Protein AF-0000000067867393 (afdb_homodimer)

Sequence (212 aa):
MQMRIKNKKTYYLKKKIVIKDNEGGKYPGYSEPIEIQANIYPASGKLQAEIYGERLNYILNMLYDESKNLNEGDGICVYVSKESEPDYKVISIKRYSHLFIELEKIMQMRIKNKKTYYLKKKIVIKDNEGGKYPGYSEPIEIQANIYPASGKLQAEIYGERLNYILNMLYDESKNLNEGDGICVYVSKESEPDYKVISIKRYSHLFIELEKI

Structure (mmCIF, N/CA/C/O backbone):
data_AF-0000000067867393-model_v1
#
loop_
_entity.id
_entity.type
_entity.pdbx_description
1 polymer 'Phage protein'
#
loop_
_atom_site.group_PDB
_atom_site.id
_atom_site.type_symbol
_atom_site.label_atom_id
_atom_site.label_alt_id
_atom_site.label_comp_id
_atom_site.label_asym_id
_atom_site.label_entity_id
_atom_site.label_seq_id
_atom_site.pdbx_PDB_ins_code
_atom_site.Cartn_x
_atom_site.Cartn_y
_atom_site.Cartn_z
_atom_site.occupancy
_atom_site.B_iso_or_equiv
_atom_site.auth_seq_id
_atom_site.auth_comp_id
_atom_site.auth_asym_id
_atom_site.auth_atom_id
_atom_site.pdbx_PDB_model_num
ATOM 1 N N . MET A 1 1 ? 11.336 -4.258 -6.137 1 35.5 1 MET A N 1
ATOM 2 C CA . MET A 1 1 ? 11.039 -2.854 -6.418 1 35.5 1 MET A CA 1
ATOM 3 C C . MET A 1 1 ? 10.141 -2.264 -5.34 1 35.5 1 MET A C 1
ATOM 5 O O . MET A 1 1 ? 9.062 -2.801 -5.059 1 35.5 1 MET A O 1
ATOM 9 N N . GLN A 1 2 ? 10.656 -2.08 -4.125 1 46.97 2 GLN A N 1
ATOM 10 C CA . GLN A 1 2 ? 9.914 -1.5 -3.018 1 46.97 2 GLN A CA 1
ATOM 11 C C . GLN A 1 2 ? 9.18 -0.233 -3.449 1 46.97 2 GLN A C 1
ATOM 13 O O . GLN A 1 2 ? 9.781 0.67 -4.035 1 46.97 2 GLN A O 1
ATOM 18 N N . MET A 1 3 ? 7.945 -0.429 -3.799 1 54.91 3 MET A N 1
ATOM 19 C CA . MET A 1 3 ? 7.285 0.839 -4.098 1 54.91 3 MET A CA 1
ATOM 20 C C . MET A 1 3 ? 7.59 1.878 -3.023 1 54.91 3 MET A C 1
ATOM 22 O O . MET A 1 3 ? 7.273 1.677 -1.851 1 54.91 3 MET A O 1
ATOM 26 N N . ARG A 1 4 ? 8.828 2.236 -3.115 1 68.62 4 ARG A N 1
ATOM 27 C CA . ARG A 1 4 ? 9.227 3.293 -2.191 1 68.62 4 ARG A CA 1
ATOM 28 C C . ARG A 1 4 ? 8.68 4.645 -2.631 1 68.62 4 ARG A C 1
ATOM 30 O O . ARG A 1 4 ? 8.594 4.926 -3.828 1 68.62 4 ARG A O 1
ATOM 37 N N . ILE A 1 5 ? 8.117 5.359 -1.612 1 78.44 5 ILE A N 1
ATOM 38 C CA . ILE A 1 5 ? 7.695 6.727 -1.908 1 78.44 5 ILE A CA 1
ATOM 39 C C . ILE A 1 5 ? 8.906 7.562 -2.311 1 78.44 5 ILE A C 1
ATOM 41 O O . ILE A 1 5 ? 9.922 7.574 -1.608 1 78.44 5 ILE A O 1
ATOM 45 N N . LYS A 1 6 ? 8.789 8.039 -3.48 1 81.62 6 LYS A N 1
ATOM 46 C CA . LYS A 1 6 ? 9.875 8.875 -3.98 1 81.62 6 LYS A CA 1
ATOM 47 C C . LYS A 1 6 ? 9.727 10.312 -3.502 1 81.62 6 LYS A C 1
ATOM 49 O O . LYS A 1 6 ? 8.633 10.742 -3.135 1 81.62 6 LYS A O 1
ATOM 54 N N . ASN A 1 7 ? 10.812 11.156 -3.408 1 90.38 7 ASN A N 1
ATOM 55 C CA . ASN A 1 7 ? 10.867 12.594 -3.154 1 90.38 7 ASN A CA 1
ATOM 56 C C . ASN A 1 7 ? 10.297 12.945 -1.786 1 90.38 7 ASN A C 1
ATOM 58 O O . ASN A 1 7 ? 9.516 13.891 -1.662 1 90.38 7 ASN A O 1
ATOM 62 N N . LYS A 1 8 ? 10.625 12.117 -0.887 1 93.88 8 LYS A N 1
ATOM 63 C CA . LYS A 1 8 ? 10.219 12.453 0.476 1 93.88 8 LYS A CA 1
ATOM 64 C C . LYS A 1 8 ? 11 13.648 1.005 1 93.88 8 LYS A C 1
ATOM 66 O O . LYS A 1 8 ? 12.18 13.812 0.691 1 93.88 8 LYS A O 1
ATOM 71 N N . LYS A 1 9 ? 10.367 14.43 1.754 1 97.31 9 LYS A N 1
ATOM 72 C CA . LYS A 1 9 ? 10.984 15.531 2.49 1 97.31 9 LYS A CA 1
ATOM 73 C C . LYS A 1 9 ? 10.594 15.492 3.967 1 97.31 9 LYS A C 1
ATOM 75 O O . LYS A 1 9 ? 9.695 14.742 4.359 1 97.31 9 LYS A O 1
ATOM 80 N N . THR A 1 10 ? 11.383 16.25 4.727 1 98.06 10 THR A N 1
ATOM 81 C CA . THR A 1 10 ? 11.109 16.328 6.16 1 98.06 10 THR A CA 1
ATOM 82 C C . THR A 1 10 ? 9.984 17.312 6.449 1 98.06 10 THR A C 1
ATOM 84 O O . THR A 1 10 ? 10 18.438 5.945 1 98.06 10 THR A O 1
ATOM 87 N N . TYR A 1 11 ? 9.031 16.828 7.191 1 98.62 11 TYR A N 1
ATOM 88 C CA . TYR A 1 11 ? 7.953 17.656 7.711 1 98.62 11 TYR A CA 1
ATOM 89 C C . TYR A 1 11 ? 7.73 17.391 9.195 1 98.62 11 TYR A C 1
ATOM 91 O O . TYR A 1 11 ? 8.43 16.578 9.805 1 98.62 11 TYR A O 1
ATOM 99 N N . TYR A 1 12 ? 6.75 18.125 9.758 1 98.69 12 TYR A N 1
ATOM 100 C CA . TYR A 1 12 ? 6.496 17.953 11.188 1 98.69 12 TYR A CA 1
ATOM 101 C C . TYR A 1 12 ? 5.012 17.75 11.461 1 98.69 12 TYR A C 1
ATOM 103 O O . TYR A 1 12 ? 4.188 18.594 11.086 1 98.69 12 TYR A O 1
ATOM 111 N N . LEU A 1 13 ? 4.742 16.688 12.047 1 98.75 13 LEU A N 1
ATOM 112 C CA . LEU A 1 13 ? 3.41 16.312 12.492 1 98.75 13 LEU A CA 1
ATOM 113 C C . LEU A 1 13 ? 3.123 16.859 13.891 1 98.75 13 LEU A C 1
ATOM 115 O O . LEU A 1 13 ? 3.969 16.781 14.781 1 98.75 13 LEU A O 1
ATOM 119 N N . LYS A 1 14 ? 2.004 17.438 14.078 1 98.38 14 LYS A N 1
ATOM 120 C CA . LYS A 1 14 ? 1.494 17.828 15.391 1 98.38 14 LYS A CA 1
ATOM 121 C C . LYS A 1 14 ? 0.131 17.188 15.656 1 98.38 14 LYS A C 1
ATOM 123 O O . LYS A 1 14 ? -0.83 17.438 14.93 1 98.38 14 LYS A O 1
ATOM 128 N N . LYS A 1 15 ? 0.056 16.453 16.656 1 98.31 15 LYS A N 1
ATOM 129 C CA . LYS A 1 15 ? -1.18 15.75 17 1 98.31 15 LYS A CA 1
ATOM 130 C C . LYS A 1 15 ? -2.221 16.703 17.562 1 98.31 15 LYS A C 1
ATOM 132 O O . LYS A 1 15 ? -1.892 17.594 18.344 1 98.31 15 LYS A O 1
ATOM 137 N N . LYS A 1 16 ? -3.371 16.5 17.109 1 97.56 16 LYS A N 1
ATOM 138 C CA . LYS A 1 16 ? -4.473 17.219 17.75 1 97.56 16 LYS A CA 1
ATOM 139 C C . LYS A 1 16 ? -4.656 16.766 19.188 1 97.56 16 LYS A C 1
ATOM 141 O O . LYS A 1 16 ? -4.77 15.57 19.469 1 97.56 16 LYS A O 1
ATOM 146 N N . ILE A 1 17 ? -4.699 17.781 20.062 1 95.88 17 ILE A N 1
ATOM 147 C CA . ILE A 1 17 ? -4.855 17.453 21.484 1 95.88 17 ILE A CA 1
ATOM 148 C C . ILE A 1 17 ? -5.84 18.422 22.125 1 95.88 17 ILE A C 1
ATOM 150 O O . ILE A 1 17 ? -6.234 19.422 21.516 1 95.88 17 ILE A O 1
ATOM 154 N N . VAL A 1 18 ? -6.336 18.078 23.297 1 93.44 18 VAL A N 1
ATOM 155 C CA . VAL A 1 18 ? -7.145 18.969 24.125 1 93.44 18 VAL A CA 1
ATOM 156 C C . VAL A 1 18 ? -6.305 19.5 25.281 1 93.44 18 VAL A C 1
ATOM 158 O O . VAL A 1 18 ? -5.754 18.719 26.062 1 93.44 18 VAL A O 1
ATOM 161 N N . ILE A 1 19 ? -6.141 20.781 25.328 1 89.12 19 ILE A N 1
ATOM 162 C CA . ILE A 1 19 ? -5.352 21.438 26.375 1 89.12 19 ILE A CA 1
ATOM 163 C C . ILE A 1 19 ? -6.27 21.891 27.5 1 89.12 19 ILE A C 1
ATOM 165 O O . ILE A 1 19 ? -7.289 22.531 27.266 1 89.12 19 ILE A O 1
ATOM 169 N N . LYS A 1 20 ? -6.027 21.328 28.719 1 88.81 20 LYS A N 1
ATOM 170 C CA . LYS A 1 20 ? -6.773 21.734 29.906 1 88.81 20 LYS A CA 1
ATOM 171 C C . LYS A 1 20 ? -6.078 22.891 30.625 1 88.81 20 LYS A C 1
ATOM 173 O O . LYS A 1 20 ? -4.871 22.828 30.875 1 88.81 20 LYS A O 1
ATOM 178 N N . ASP A 1 21 ? -6.852 23.953 30.812 1 86.62 21 ASP A N 1
ATOM 179 C CA . ASP A 1 21 ? -6.262 25.078 31.531 1 86.62 21 ASP A CA 1
ATOM 180 C C . ASP A 1 21 ? -6.445 24.938 33.031 1 86.62 21 ASP A C 1
ATOM 182 O O . ASP A 1 21 ? -7.039 23.953 33.5 1 86.62 21 ASP A O 1
ATOM 186 N N . ASN A 1 22 ? -5.82 25.828 33.812 1 87.38 22 ASN A N 1
ATOM 187 C CA . ASN A 1 22 ? -5.816 25.781 35.25 1 87.38 22 ASN A CA 1
ATOM 188 C C . ASN A 1 22 ? -7.219 25.969 35.844 1 87.38 22 ASN A C 1
ATOM 190 O O . ASN A 1 22 ? -7.484 25.578 36.969 1 87.38 22 ASN A O 1
ATOM 194 N N . GLU A 1 23 ? -8.141 26.516 35.125 1 91.19 23 GLU A N 1
ATOM 195 C CA . GLU A 1 23 ? -9.492 26.766 35.594 1 91.19 23 GLU A CA 1
ATOM 196 C C . GLU A 1 23 ? -10.445 25.656 35.188 1 91.19 23 GLU A C 1
ATOM 198 O O . GLU A 1 23 ? -11.648 25.719 35.438 1 91.19 23 GLU A O 1
ATOM 203 N N . GLY A 1 24 ? -9.883 24.719 34.406 1 87.12 24 GLY A N 1
ATOM 204 C CA . GLY A 1 24 ? -10.688 23.578 34.031 1 87.12 24 GLY A CA 1
ATOM 205 C C . GLY A 1 24 ? -11.227 23.688 32.625 1 87.12 24 GLY A C 1
ATOM 206 O O . GLY A 1 24 ? -11.977 22.828 32.156 1 87.12 24 GLY A O 1
ATOM 207 N N . GLY A 1 25 ? -10.969 24.906 31.984 1 88.75 25 GLY A N 1
ATOM 208 C CA . GLY A 1 25 ? -11.391 25.047 30.594 1 88.75 25 GLY A CA 1
ATOM 209 C C . GLY A 1 25 ? -10.625 24.156 29.641 1 88.75 25 GLY A C 1
ATOM 210 O O . GLY A 1 25 ? -9.469 23.812 29.906 1 88.75 25 GLY A O 1
ATOM 211 N N . LYS A 1 26 ? -11.43 23.578 28.656 1 89.19 26 LYS A N 1
ATOM 212 C CA . LYS A 1 26 ? -10.836 22.719 27.641 1 89.19 26 LYS A CA 1
ATOM 213 C C . LYS A 1 26 ? -10.859 23.406 26.281 1 89.19 26 LYS A C 1
ATOM 215 O O . LYS A 1 26 ? -11.891 23.922 25.859 1 89.19 26 LYS A O 1
ATOM 220 N N . TYR A 1 27 ? -9.586 23.469 25.672 1 91.75 27 TYR A N 1
ATOM 221 C CA . TYR A 1 27 ? -9.516 24.047 24.344 1 91.75 27 TYR A CA 1
ATOM 222 C C . TYR A 1 27 ? -8.75 23.141 23.391 1 91.75 27 TYR A C 1
ATOM 224 O O . TYR A 1 27 ? -7.82 22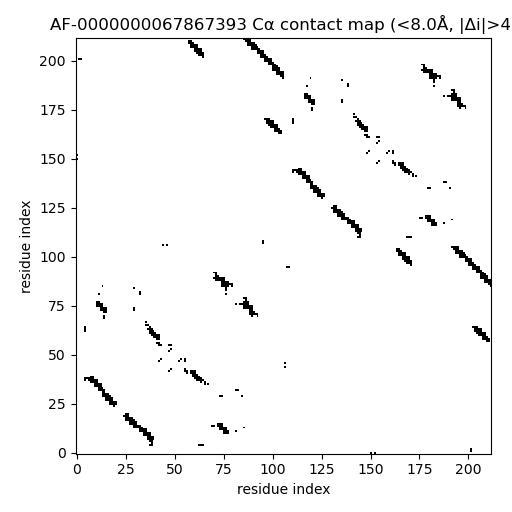.453 23.797 1 91.75 27 TYR A O 1
ATOM 232 N N . PRO A 1 28 ? -9.148 23.219 22.125 1 92.69 28 PRO A N 1
ATOM 233 C CA . PRO A 1 28 ? -8.391 22.438 21.141 1 92.69 28 PRO A CA 1
ATOM 234 C C . PRO A 1 28 ? -7.004 23.016 20.875 1 92.69 28 PRO A C 1
ATOM 236 O O . PRO A 1 28 ? -6.824 24.234 20.875 1 92.69 28 PRO A O 1
ATOM 239 N N . GLY A 1 29 ? -5.953 22.109 20.797 1 94.81 29 GLY A N 1
ATOM 240 C CA . GLY A 1 29 ? -4.594 22.5 20.453 1 94.81 29 GLY A CA 1
ATOM 241 C C . GLY A 1 29 ? -3.818 21.391 19.75 1 94.81 29 GLY A C 1
ATOM 242 O O . GLY A 1 29 ? -4.41 20.469 19.188 1 94.81 29 GLY A O 1
ATOM 243 N N . TYR A 1 30 ? -2.488 21.641 19.594 1 97.19 30 TYR A N 1
ATOM 244 C CA . TYR A 1 30 ? -1.619 20.688 18.922 1 97.19 30 TYR A CA 1
ATOM 245 C C . TYR A 1 30 ? -0.437 20.297 19.797 1 97.19 30 TYR A C 1
ATOM 247 O O . TYR A 1 30 ? 0.036 21.125 20.594 1 97.19 30 TYR A O 1
ATOM 255 N N . SER A 1 31 ? 0.012 19.094 19.703 1 97.06 31 SER A N 1
ATOM 256 C CA . SER A 1 31 ? 1.161 18.578 20.438 1 97.06 31 SER A CA 1
ATOM 257 C C . SER A 1 31 ? 2.459 19.234 19.969 1 97.06 31 SER A C 1
ATOM 259 O O . SER A 1 31 ? 2.449 20.047 19.047 1 97.06 31 SER A O 1
ATOM 261 N N . GLU A 1 32 ? 3.564 18.844 20.672 1 97.5 32 GLU A N 1
ATOM 262 C CA . GLU A 1 32 ? 4.898 19.125 20.156 1 97.5 32 GLU A CA 1
ATOM 263 C C . GLU A 1 32 ? 5.121 18.469 18.797 1 97.5 32 GLU A C 1
ATOM 265 O O . GLU A 1 32 ? 4.512 17.438 18.5 1 97.5 32 GLU A O 1
ATOM 270 N N . PRO A 1 33 ? 5.977 19.062 18.016 1 98.38 33 PRO A N 1
ATOM 271 C CA . PRO A 1 33 ? 6.203 18.531 16.672 1 98.38 33 PRO A CA 1
ATOM 272 C C . PRO A 1 33 ? 6.859 17.156 16.672 1 98.38 33 PRO A C 1
ATOM 274 O O . PRO A 1 33 ? 7.723 16.875 17.516 1 98.38 33 PRO A O 1
ATOM 277 N N . ILE A 1 34 ? 6.465 16.328 15.789 1 98.31 34 ILE A N 1
ATOM 278 C CA . ILE A 1 34 ? 7.062 15.039 15.492 1 98.31 34 ILE A CA 1
ATOM 279 C C . ILE A 1 34 ? 7.633 15.047 14.078 1 98.31 34 ILE A C 1
ATOM 281 O O . ILE A 1 34 ? 6.91 15.305 13.109 1 98.31 34 ILE A O 1
ATOM 285 N N . GLU A 1 35 ? 8.867 14.75 13.969 1 98.19 35 GLU A N 1
ATOM 286 C CA . GLU A 1 35 ? 9.492 14.727 12.648 1 98.19 35 GLU A CA 1
ATOM 287 C C . GLU A 1 35 ? 9.031 13.516 11.836 1 98.19 35 GLU A C 1
ATOM 289 O O . GLU A 1 35 ? 9.016 12.391 12.344 1 98.19 35 GLU A O 1
ATOM 294 N N . ILE A 1 36 ? 8.641 13.805 10.531 1 97.5 36 ILE A N 1
ATOM 295 C CA . ILE A 1 36 ? 8.227 12.727 9.641 1 97.5 36 ILE A CA 1
ATOM 296 C C . ILE A 1 36 ? 8.82 12.961 8.25 1 97.5 36 ILE A C 1
ATOM 298 O O . ILE A 1 36 ? 9.234 14.07 7.922 1 97.5 36 ILE A O 1
ATOM 302 N N . GLN A 1 37 ? 8.867 11.852 7.512 1 96.75 37 GLN A N 1
ATOM 303 C CA . GLN A 1 37 ? 9.227 11.914 6.098 1 96.75 37 GLN A CA 1
ATOM 304 C C . GLN A 1 37 ? 8.016 11.602 5.215 1 96.75 37 GLN A C 1
ATOM 306 O O . GLN A 1 37 ? 7.336 10.594 5.418 1 96.75 37 GLN A O 1
ATOM 311 N N . ALA A 1 38 ? 7.777 12.516 4.273 1 96.12 38 ALA A N 1
ATOM 312 C CA . ALA A 1 38 ? 6.629 12.328 3.393 1 96.12 38 ALA A CA 1
ATOM 313 C C . ALA A 1 38 ? 6.844 13.039 2.059 1 96.12 38 ALA A C 1
ATOM 315 O O . ALA A 1 38 ? 7.781 13.828 1.91 1 96.12 38 ALA A O 1
ATOM 316 N N . ASN A 1 39 ? 6.105 12.617 1.049 1 95.94 39 ASN A N 1
ATOM 317 C CA . ASN A 1 39 ? 5.977 13.336 -0.213 1 95.94 39 ASN A CA 1
ATOM 318 C C . ASN A 1 39 ? 4.672 14.125 -0.275 1 95.94 39 ASN A C 1
ATOM 320 O O . ASN A 1 39 ? 3.586 13.539 -0.2 1 95.94 39 ASN A O 1
ATOM 324 N N . ILE A 1 40 ? 4.824 15.461 -0.321 1 96.81 40 ILE A N 1
ATOM 325 C CA . ILE A 1 40 ? 3.645 16.312 -0.325 1 96.81 40 ILE A CA 1
ATOM 326 C C . ILE A 1 40 ? 3.621 17.156 -1.6 1 96.81 40 ILE A C 1
ATOM 328 O O . ILE A 1 40 ? 4.637 17.734 -1.987 1 96.81 40 ILE A O 1
ATOM 332 N N . TYR A 1 41 ? 2.457 17.188 -2.201 1 96.06 41 TYR A N 1
ATOM 333 C CA . TYR A 1 41 ? 2.301 17.922 -3.453 1 96.06 41 TYR A CA 1
ATOM 334 C C . TYR A 1 41 ? 0.861 18.391 -3.637 1 96.06 41 TYR A C 1
ATOM 336 O O . TYR A 1 41 ? -0.048 17.891 -2.969 1 96.06 41 TYR A O 1
ATOM 344 N N . PRO A 1 42 ? 0.643 19.406 -4.477 1 96.31 42 PRO A N 1
ATOM 345 C CA . PRO A 1 42 ? -0.714 19.922 -4.668 1 96.31 42 PRO A CA 1
ATOM 346 C C . PRO A 1 42 ? -1.681 18.859 -5.191 1 96.31 42 PRO A C 1
ATOM 348 O O . PRO A 1 42 ? -1.3 18.016 -6.016 1 96.31 42 PRO A O 1
ATOM 351 N N . ALA A 1 43 ? -2.934 18.984 -4.684 1 92.31 43 ALA A N 1
ATOM 352 C CA . ALA A 1 43 ? -3.998 18.141 -5.227 1 92.31 43 ALA A CA 1
ATOM 353 C C . ALA A 1 43 ? -4.344 18.547 -6.656 1 92.31 43 ALA A C 1
ATOM 355 O O . ALA A 1 43 ? -4.453 19.734 -6.961 1 92.31 43 ALA A O 1
ATOM 356 N N . SER A 1 44 ? -4.453 17.547 -7.559 1 87.38 44 SER A N 1
ATOM 357 C CA . SER A 1 44 ? -4.723 17.859 -8.961 1 87.38 44 SER A CA 1
ATOM 358 C C . SER A 1 44 ? -5.609 16.812 -9.602 1 87.38 44 SER A C 1
ATOM 360 O O . SER A 1 44 ? -5.914 16.891 -10.797 1 87.38 44 SER A O 1
ATOM 362 N N . GLY A 1 45 ? -6.121 15.953 -8.914 1 81.25 45 GLY A N 1
ATOM 363 C CA . GLY A 1 45 ? -6.934 14.898 -9.5 1 81.25 45 GLY A CA 1
ATOM 364 C C . GLY A 1 45 ? -8.344 15.352 -9.836 1 81.25 45 GLY A C 1
ATOM 365 O O . GLY A 1 45 ? -8.922 16.172 -9.133 1 81.25 45 GLY A O 1
ATOM 366 N N . LYS A 1 46 ? -8.852 14.789 -10.938 1 82.88 46 LYS A N 1
ATOM 367 C CA . LYS A 1 46 ? -10.203 15.125 -11.359 1 82.88 46 LYS A CA 1
ATOM 368 C C . LYS A 1 46 ? -11.211 14.859 -10.242 1 82.88 46 LYS A C 1
ATOM 370 O O . LYS A 1 46 ? -12.117 15.656 -10.016 1 82.88 46 LYS A O 1
ATOM 375 N N . LEU A 1 47 ? -11.078 13.758 -9.578 1 79.5 47 LEU A N 1
ATOM 376 C CA . LEU A 1 47 ? -11.977 13.422 -8.477 1 79.5 47 LEU A CA 1
ATOM 377 C C . LEU A 1 47 ? -11.898 14.477 -7.379 1 79.5 47 LEU A C 1
ATOM 379 O O . LEU A 1 47 ? -12.93 14.938 -6.879 1 79.5 47 LEU A O 1
ATOM 383 N N . GLN A 1 48 ? -10.656 14.828 -7.055 1 88.62 48 GLN A N 1
ATOM 384 C CA . GLN A 1 48 ? -10.484 15.852 -6.027 1 88.62 48 GLN A CA 1
ATOM 385 C C . GLN A 1 48 ? -11.094 17.172 -6.461 1 88.62 48 GLN A C 1
ATOM 387 O O . GLN A 1 48 ? -11.664 17.906 -5.637 1 88.62 48 GLN A O 1
ATOM 392 N N . ALA A 1 49 ? -10.945 17.5 -7.719 1 90.25 49 ALA A N 1
ATOM 393 C CA . ALA A 1 49 ? -11.547 18.719 -8.234 1 90.25 49 ALA A CA 1
ATOM 394 C C . ALA A 1 49 ? -13.062 18.703 -8.07 1 90.25 49 ALA A C 1
ATOM 396 O O . ALA A 1 49 ? -13.664 19.734 -7.742 1 90.25 49 ALA A O 1
ATOM 397 N N . GLU A 1 50 ? -13.617 17.625 -8.297 1 90.62 50 GLU A N 1
ATOM 398 C CA . GLU A 1 50 ? -15.062 17.484 -8.133 1 90.62 50 GLU A CA 1
ATOM 399 C C . GLU A 1 50 ? -15.461 17.594 -6.664 1 90.62 50 GLU A C 1
ATOM 401 O O . GLU A 1 50 ? -16.469 18.219 -6.332 1 90.62 50 GLU A O 1
ATOM 406 N N . ILE A 1 51 ? -14.734 17.047 -5.805 1 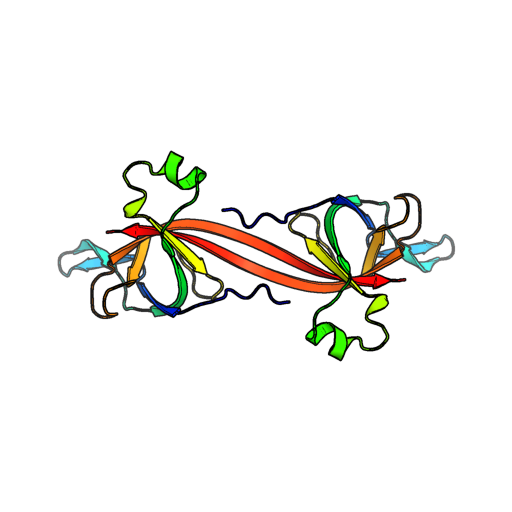91.44 51 ILE A N 1
ATOM 407 C CA . ILE A 1 51 ? -15.047 16.969 -4.383 1 91.44 51 ILE A CA 1
ATOM 408 C C . ILE A 1 51 ? -14.805 18.328 -3.723 1 91.44 51 ILE A C 1
ATOM 410 O O . ILE A 1 51 ? -15.617 18.781 -2.926 1 91.44 51 ILE A O 1
ATOM 414 N N . TYR A 1 52 ? -13.695 18.906 -4.121 1 95.69 52 TYR A N 1
ATOM 415 C CA . TYR A 1 52 ? -13.281 20.094 -3.375 1 95.69 52 TYR A CA 1
ATOM 416 C C . TYR A 1 52 ? -13.578 21.359 -4.152 1 95.69 52 TYR A C 1
ATOM 418 O O . TYR A 1 52 ? -13.641 22.453 -3.576 1 95.69 52 TYR A O 1
ATOM 426 N N . GLY A 1 53 ? -13.75 21.25 -5.508 1 94.75 53 GLY A N 1
ATOM 427 C CA . GLY A 1 53 ? -14.125 22.406 -6.297 1 94.75 53 GLY A CA 1
ATOM 428 C C . GLY A 1 53 ? -13.18 23.578 -6.125 1 94.75 53 GLY A C 1
ATOM 429 O O . GLY A 1 53 ? -11.984 23.469 -6.422 1 94.75 53 GLY A O 1
ATOM 430 N N . GLU A 1 54 ? -13.734 24.656 -5.496 1 95.19 54 GLU A N 1
ATOM 431 C CA . GLU A 1 54 ? -13 25.906 -5.344 1 95.19 54 GLU A CA 1
ATOM 432 C C . GLU A 1 54 ? -11.914 25.781 -4.277 1 95.19 54 GLU A C 1
ATOM 434 O O . GLU A 1 54 ? -10.969 26.562 -4.246 1 95.19 54 GLU A O 1
ATOM 439 N N . ARG A 1 55 ? -12.055 24.812 -3.479 1 96.12 55 ARG A N 1
ATOM 440 C CA . ARG A 1 55 ? -11.102 24.641 -2.389 1 96.12 55 ARG A CA 1
ATOM 441 C C . ARG A 1 55 ? -9.891 23.828 -2.84 1 96.12 55 ARG A C 1
ATOM 443 O O . ARG A 1 55 ? -8.969 23.594 -2.057 1 96.12 55 ARG A O 1
ATOM 450 N N . LEU A 1 56 ? -9.867 23.422 -4.008 1 95.75 56 LEU A N 1
ATOM 451 C CA . LEU A 1 56 ? -8.844 22.516 -4.512 1 95.75 56 LEU A CA 1
ATOM 452 C C . LEU A 1 56 ? -7.449 23.109 -4.309 1 95.75 56 LEU A C 1
ATOM 454 O O . LEU A 1 56 ? -6.504 22.391 -3.979 1 95.75 56 LEU A O 1
ATOM 458 N N . ASN A 1 57 ? -7.371 24.422 -4.469 1 96.44 57 ASN A N 1
ATOM 459 C CA . ASN A 1 57 ? -6.074 25.078 -4.375 1 96.44 57 ASN A CA 1
ATOM 460 C C . ASN A 1 57 ? -5.531 25.062 -2.951 1 96.44 57 ASN A C 1
ATOM 462 O O . ASN A 1 57 ? -4.355 25.344 -2.727 1 96.44 57 ASN A O 1
ATOM 466 N N . TYR A 1 58 ? -6.332 24.625 -2.033 1 98.06 58 TYR A N 1
ATOM 467 C CA . TYR A 1 58 ? -5.926 24.594 -0.632 1 98.06 58 TYR A CA 1
ATOM 468 C C . TYR A 1 58 ? -5.66 23.172 -0.172 1 98.06 58 TYR A C 1
ATOM 470 O O . TYR A 1 58 ? -5.398 22.938 1.009 1 98.06 58 TYR A O 1
ATOM 478 N N . ILE A 1 59 ? -5.816 22.234 -1.125 1 98.25 59 ILE A N 1
ATOM 479 C CA . ILE A 1 59 ? -5.652 20.828 -0.791 1 98.25 59 ILE A CA 1
ATOM 480 C C . ILE A 1 59 ? -4.277 20.344 -1.251 1 98.25 59 ILE A C 1
ATOM 482 O O . ILE A 1 59 ? -3.842 20.656 -2.361 1 98.25 59 ILE A O 1
ATOM 486 N N . LEU A 1 60 ? -3.592 19.672 -0.41 1 97.69 60 LEU A N 1
ATOM 487 C CA . LEU A 1 60 ?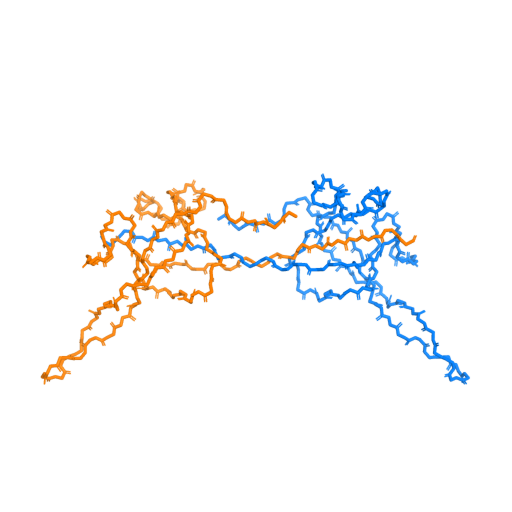 -2.363 18.969 -0.752 1 97.69 60 LEU A CA 1
ATOM 488 C C . LEU A 1 60 ? -2.539 17.453 -0.592 1 97.69 60 LEU A C 1
ATOM 490 O O . LEU A 1 60 ? -3.314 17 0.256 1 97.69 60 LEU A O 1
ATOM 494 N N . ASN A 1 61 ? -1.866 16.75 -1.374 1 94.5 61 ASN A N 1
ATOM 495 C CA . ASN A 1 61 ? -1.694 15.305 -1.196 1 94.5 61 ASN A CA 1
ATOM 496 C C . ASN A 1 61 ? -0.435 14.992 -0.395 1 94.5 61 ASN A C 1
ATOM 498 O O . ASN A 1 61 ? 0.595 15.641 -0.563 1 94.5 61 ASN A O 1
ATOM 502 N N . MET A 1 62 ? -0.537 13.969 0.4 1 95 62 MET A N 1
ATOM 503 C CA . MET A 1 62 ? 0.61 13.461 1.149 1 95 62 MET A CA 1
ATOM 504 C C . MET A 1 62 ? 0.708 11.945 1.037 1 95 62 MET A C 1
ATOM 506 O O . MET A 1 62 ? -0.234 11.227 1.384 1 95 62 MET A O 1
ATOM 510 N N . LEU A 1 63 ? 1.778 11.477 0.493 1 90.69 63 LEU A N 1
ATOM 511 C CA . LEU A 1 63 ? 2.123 10.062 0.51 1 90.69 63 LEU A CA 1
ATOM 512 C C . LEU A 1 63 ? 3.014 9.734 1.702 1 90.69 63 LEU A C 1
ATOM 514 O O . LEU A 1 63 ? 4.027 10.398 1.929 1 90.69 63 LEU A O 1
ATOM 518 N N . TYR A 1 64 ? 2.533 8.758 2.412 1 92.5 64 TYR A N 1
ATOM 519 C CA . TYR A 1 64 ? 3.158 8.508 3.705 1 92.5 64 TYR A CA 1
ATOM 520 C C . TYR A 1 64 ? 3.283 7.008 3.965 1 92.5 64 TYR A C 1
ATOM 522 O O . TYR A 1 64 ? 2.35 6.246 3.699 1 92.5 64 TYR A O 1
ATOM 530 N N . ASP A 1 65 ? 4.441 6.578 4.434 1 85.81 65 ASP A N 1
ATOM 531 C CA . ASP A 1 65 ? 4.633 5.156 4.691 1 85.81 65 ASP A CA 1
ATOM 532 C C . ASP A 1 65 ? 5.434 4.93 5.969 1 85.81 65 ASP A C 1
ATOM 534 O O . ASP A 1 65 ? 6.012 3.859 6.168 1 85.81 65 ASP A O 1
ATOM 538 N N . GLU A 1 66 ? 5.543 5.992 6.852 1 86.88 66 GLU A N 1
ATOM 539 C CA . GLU A 1 66 ? 6.262 5.824 8.109 1 86.88 66 GLU A CA 1
ATOM 540 C C . GLU A 1 66 ? 5.371 5.188 9.172 1 86.88 66 GLU A C 1
ATOM 542 O O . GLU A 1 66 ? 4.211 4.863 8.906 1 86.88 66 GLU A O 1
ATOM 547 N N . SER A 1 67 ? 5.969 4.934 10.336 1 86 67 SER A N 1
ATOM 548 C CA . SER A 1 67 ? 5.316 4.145 11.375 1 86 67 SER A CA 1
ATOM 549 C C . SER A 1 67 ? 4.449 5.016 12.273 1 86 67 SER A C 1
ATOM 551 O O . SER A 1 67 ? 3.615 4.508 13.023 1 86 67 SER A O 1
ATOM 553 N N . LYS A 1 68 ? 4.633 6.367 12.172 1 91.5 68 LYS A N 1
ATOM 554 C CA . LYS A 1 68 ? 3.84 7.223 13.055 1 91.5 68 LYS A CA 1
ATOM 555 C C . LYS A 1 68 ? 2.371 7.227 12.641 1 91.5 68 LYS A C 1
ATOM 557 O O . LYS A 1 68 ? 2.057 7.332 11.453 1 91.5 68 LYS A O 1
ATOM 562 N N . ASN A 1 69 ? 1.588 7.121 13.602 1 93.38 69 ASN A N 1
ATOM 563 C CA . ASN A 1 69 ? 0.153 7.141 13.336 1 93.38 69 ASN A CA 1
ATOM 564 C C . ASN A 1 69 ? -0.344 8.555 13.039 1 93.38 69 ASN A C 1
ATOM 566 O O . ASN A 1 69 ? 0.053 9.508 13.711 1 93.38 69 ASN A O 1
ATOM 570 N N . LEU A 1 70 ? -1.134 8.656 12.047 1 95.75 70 LEU A N 1
ATOM 571 C CA . LEU A 1 70 ? -1.795 9.906 11.688 1 95.75 70 LEU A CA 1
ATOM 572 C C . LEU A 1 70 ? -3.311 9.773 11.797 1 95.75 70 LEU A C 1
ATOM 574 O O . LEU A 1 70 ? -3.871 8.727 11.469 1 95.75 70 LEU A O 1
ATOM 578 N N . ASN A 1 71 ? -3.879 10.852 12.336 1 96.38 71 ASN A N 1
ATOM 579 C CA . ASN A 1 71 ? -5.332 10.914 12.414 1 96.38 71 ASN A CA 1
ATOM 580 C C . ASN A 1 71 ? -5.883 12.164 11.734 1 96.38 71 ASN A C 1
ATOM 582 O O . ASN A 1 71 ? -5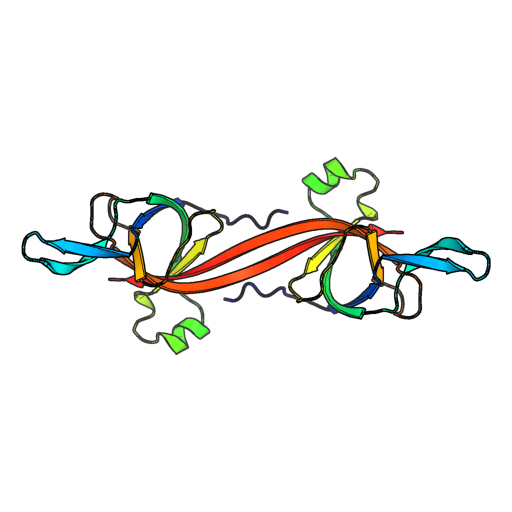.203 13.195 11.68 1 96.38 71 ASN A O 1
ATOM 586 N N . GLU A 1 72 ? -7.133 12.016 11.258 1 96.81 72 GLU A N 1
ATOM 587 C CA . GLU A 1 72 ? -7.812 13.219 10.805 1 96.81 72 GLU A CA 1
ATOM 588 C C . GLU A 1 72 ? -7.852 14.281 11.906 1 96.81 72 GLU A C 1
ATOM 590 O O . GLU A 1 72 ? -8.078 13.961 13.07 1 96.81 72 GLU A O 1
ATOM 595 N N . GLY A 1 73 ? -7.52 15.461 11.531 1 97.56 73 GLY A N 1
ATOM 596 C CA . GLY A 1 73 ? -7.469 16.547 12.492 1 97.56 73 GLY A CA 1
ATOM 597 C C . GLY A 1 73 ? -6.059 16.875 12.953 1 97.56 73 GLY A C 1
ATOM 598 O O . GLY A 1 73 ? -5.805 17.953 13.484 1 97.56 73 GLY A O 1
ATOM 599 N N . ASP A 1 74 ? -5.168 15.961 12.758 1 98.62 74 ASP A N 1
ATOM 600 C CA . ASP A 1 74 ? -3.77 16.266 13.039 1 98.62 74 ASP A CA 1
ATOM 601 C C . ASP A 1 74 ? -3.256 17.375 12.133 1 98.62 74 ASP A C 1
ATOM 603 O O . ASP A 1 74 ? -3.811 17.609 11.055 1 98.62 74 ASP A O 1
ATOM 607 N N . GLY A 1 75 ? -2.248 18.078 12.648 1 98.75 75 GLY A N 1
ATOM 608 C CA . GLY A 1 75 ? -1.663 19.172 11.891 1 98.75 75 GLY A CA 1
ATOM 609 C C . GLY A 1 75 ? -0.33 18.828 11.258 1 98.75 75 GLY A C 1
ATOM 610 O O . GLY A 1 75 ? 0.437 18.031 11.82 1 98.75 75 GLY A O 1
ATOM 611 N N . ILE A 1 76 ? -0.018 19.375 10.133 1 98.81 76 ILE A N 1
ATOM 612 C CA . ILE A 1 76 ? 1.273 19.234 9.469 1 98.81 76 ILE A CA 1
ATOM 613 C C . ILE A 1 76 ? 1.869 20.609 9.211 1 98.81 76 ILE A C 1
ATOM 615 O O . ILE A 1 76 ? 1.188 21.5 8.688 1 98.81 76 ILE A O 1
ATOM 619 N N . CYS A 1 77 ? 3.045 20.797 9.602 1 98.88 77 CYS A N 1
ATOM 620 C CA . CYS A 1 77 ? 3.82 21.969 9.18 1 98.88 77 CYS A CA 1
ATOM 621 C C . CYS A 1 77 ? 4.465 21.719 7.816 1 98.88 77 CYS A C 1
ATOM 623 O O . CYS A 1 77 ? 5.5 21.062 7.727 1 98.88 77 CYS A O 1
ATOM 625 N N . VAL A 1 78 ? 3.895 22.359 6.793 1 98.75 78 VAL A N 1
ATOM 626 C CA . VAL A 1 78 ? 4.355 22.094 5.434 1 98.75 78 VAL A CA 1
ATOM 627 C C . VAL A 1 78 ? 5.301 23.203 4.984 1 98.75 78 VAL A C 1
ATOM 629 O O . VAL A 1 78 ? 6.383 22.938 4.461 1 98.75 78 VAL A O 1
ATOM 632 N N . TYR A 1 79 ? 4.875 24.391 5.195 1 98.5 79 TYR A N 1
ATOM 633 C CA . TYR A 1 79 ? 5.664 25.516 4.73 1 98.5 79 TYR A CA 1
ATOM 634 C C . TYR A 1 79 ? 6.09 26.406 5.895 1 98.5 79 TYR A C 1
ATOM 636 O O . TYR A 1 79 ? 6.516 27.547 5.691 1 98.5 79 TYR A O 1
ATOM 644 N N . VAL A 1 80 ? 5.891 25.969 7.109 1 98.62 80 VAL A N 1
ATOM 645 C CA . VAL A 1 80 ? 6.234 26.734 8.305 1 98.62 80 VAL A CA 1
ATOM 646 C C . VAL A 1 80 ? 7.215 25.938 9.164 1 98.62 80 VAL A C 1
ATOM 648 O O . VAL A 1 80 ? 7.418 24.75 8.938 1 98.62 80 VAL A O 1
ATOM 651 N N . SER A 1 81 ? 7.77 26.578 10.141 1 97.88 81 SER A N 1
ATOM 652 C CA . SER A 1 81 ? 8.75 25.922 11.008 1 97.88 81 SER A CA 1
ATOM 653 C C . SER A 1 81 ? 8.078 24.984 12.008 1 97.88 81 SER A C 1
ATOM 655 O O . SER A 1 81 ? 6.879 25.109 12.273 1 97.88 81 SER A O 1
ATOM 657 N N . LYS A 1 82 ? 8.828 24.125 12.578 1 97.81 82 LYS A N 1
ATOM 658 C CA . LYS A 1 82 ? 8.328 23.172 13.555 1 97.81 82 LYS A CA 1
ATOM 659 C C . LYS A 1 82 ? 7.809 23.875 14.805 1 97.81 82 LYS A C 1
ATOM 661 O O . LYS A 1 82 ? 7.047 23.281 15.578 1 97.81 82 LYS A O 1
ATOM 666 N N . GLU A 1 83 ? 8.242 25.109 15.039 1 97.5 83 GLU A N 1
ATOM 667 C CA . GLU A 1 83 ? 7.855 25.844 16.234 1 97.5 83 GLU A CA 1
ATOM 668 C C . GLU A 1 83 ? 6.516 26.547 16.047 1 97.5 83 GLU A C 1
ATOM 670 O O . GLU A 1 83 ? 5.906 27.016 17 1 97.5 83 GLU A O 1
ATOM 675 N N . SER A 1 84 ? 6.051 26.641 14.859 1 97.62 84 SER A N 1
ATOM 676 C CA . SER A 1 84 ? 4.801 27.328 14.539 1 97.62 84 SER A CA 1
ATOM 677 C C . SER A 1 84 ? 3.604 26.391 14.711 1 97.62 84 SER A C 1
ATOM 679 O O . SER A 1 84 ? 3.766 25.172 14.812 1 97.62 84 SER A O 1
ATOM 681 N N . GLU A 1 85 ? 2.416 27.016 14.719 1 97.31 85 GLU A N 1
ATOM 682 C CA . GLU A 1 85 ? 1.214 26.219 14.516 1 97.31 85 GLU A CA 1
ATOM 683 C C . GLU A 1 85 ? 1.189 25.594 13.125 1 97.31 85 GLU A C 1
ATOM 685 O O . GLU A 1 85 ? 1.686 26.188 12.164 1 97.31 85 GLU A O 1
ATOM 690 N N . PRO A 1 86 ? 0.614 24.438 13 1 98.75 86 PRO A N 1
ATOM 691 C CA . PRO A 1 86 ? 0.553 23.812 11.672 1 98.75 86 PRO A CA 1
ATOM 692 C C . PRO A 1 86 ? -0.241 24.641 10.664 1 98.75 86 PRO A C 1
ATOM 694 O O . PRO A 1 86 ? -1.238 25.281 11.031 1 98.75 86 PRO A O 1
ATOM 697 N N . ASP A 1 87 ? 0.291 24.609 9.422 1 98.75 87 ASP A N 1
ATOM 698 C CA . ASP A 1 87 ? -0.388 25.375 8.391 1 98.75 87 ASP A CA 1
ATOM 699 C C . ASP A 1 87 ? -1.35 24.5 7.59 1 98.75 87 ASP A C 1
ATOM 701 O O . ASP A 1 87 ? -2.172 25.016 6.824 1 98.75 87 ASP A O 1
ATOM 705 N N . TYR A 1 88 ? -1.332 23.203 7.777 1 98.88 88 TYR A N 1
ATOM 706 C CA . TYR A 1 88 ? -2.275 22.297 7.145 1 98.88 88 TYR A CA 1
ATOM 707 C C . TYR A 1 88 ? -2.83 21.297 8.156 1 98.88 88 TYR A C 1
ATOM 709 O O . TYR A 1 88 ? -2.184 21 9.172 1 98.88 88 TYR A O 1
ATOM 717 N N . LYS A 1 89 ? -3.994 20.766 7.82 1 98.69 89 LYS A N 1
ATOM 718 C CA . LYS A 1 89 ? -4.68 19.766 8.641 1 98.69 89 LYS A CA 1
ATOM 719 C C . LYS A 1 89 ? -5.004 18.516 7.828 1 98.69 89 LYS A C 1
ATOM 721 O O . LYS A 1 89 ? -5.391 18.609 6.66 1 98.69 89 LYS A O 1
ATOM 726 N N . VAL A 1 90 ? -4.875 17.406 8.469 1 98.62 90 VAL A N 1
ATOM 727 C CA . VAL A 1 90 ? -5.258 16.141 7.84 1 98.62 90 VAL A CA 1
ATOM 728 C C . VAL A 1 90 ? -6.777 16.062 7.727 1 98.62 90 VAL A C 1
ATOM 730 O O . VAL A 1 90 ? -7.488 16.125 8.734 1 98.62 90 VAL A O 1
ATOM 733 N N . ILE A 1 91 ? -7.211 15.82 6.465 1 97.81 91 ILE A N 1
ATOM 734 C CA . ILE A 1 91 ? -8.664 15.812 6.332 1 97.81 91 ILE A CA 1
ATOM 735 C C . ILE A 1 91 ? -9.125 14.445 5.832 1 97.81 91 ILE A C 1
ATOM 737 O O . ILE A 1 91 ? -10.312 14.109 5.926 1 97.81 91 ILE A O 1
ATOM 741 N N . SER A 1 92 ? -8.297 13.664 5.273 1 94.44 92 SER A N 1
ATOM 742 C CA . SER A 1 92 ? -8.648 12.336 4.785 1 94.44 92 SER A CA 1
ATOM 743 C C . SER A 1 92 ? -7.43 11.414 4.762 1 94.44 92 SER A C 1
ATOM 745 O O . SER A 1 92 ? -6.316 11.859 4.465 1 94.44 92 SER A O 1
ATOM 747 N N . ILE A 1 93 ? -7.637 10.234 5.148 1 93 93 ILE A N 1
ATOM 748 C CA . ILE A 1 93 ? -6.59 9.219 5.102 1 93 93 ILE A CA 1
ATOM 749 C C . ILE A 1 93 ? -7.102 7.984 4.363 1 93 93 ILE A C 1
ATOM 751 O O . ILE A 1 93 ? -8.141 7.426 4.719 1 93 93 ILE A O 1
ATOM 755 N N . LYS A 1 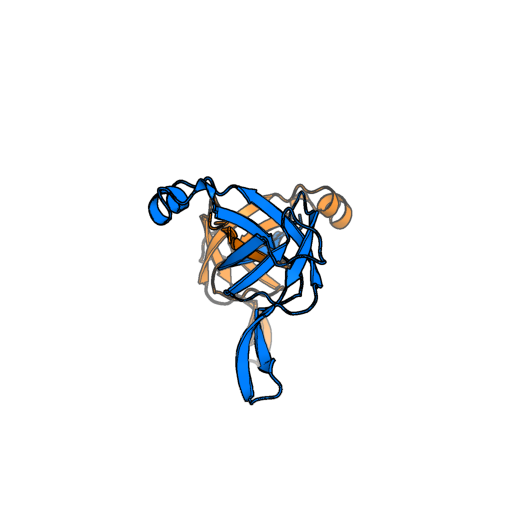94 ? -6.438 7.688 3.4 1 84.31 94 LYS A N 1
ATOM 756 C CA . LYS A 1 9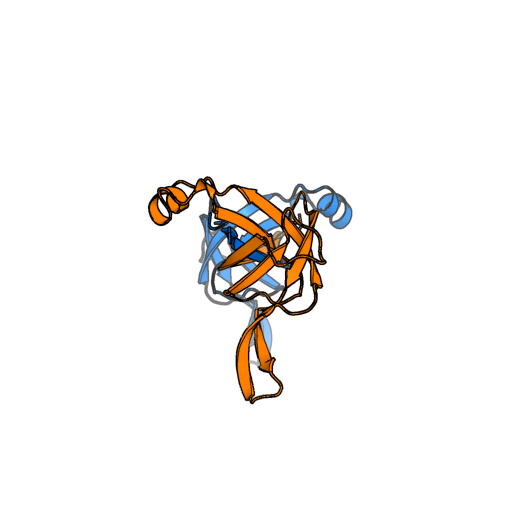4 ? -6.715 6.461 2.662 1 84.31 94 LYS A CA 1
ATOM 757 C C . LYS A 1 94 ? -5.508 5.531 2.67 1 84.31 94 LYS A C 1
ATOM 759 O O . LYS A 1 94 ? -4.379 5.965 2.428 1 84.31 94 LYS A O 1
ATOM 764 N N . ARG A 1 95 ? -5.719 4.285 3.002 1 80.69 95 ARG A N 1
ATOM 765 C CA . ARG A 1 95 ? -4.641 3.301 3.047 1 80.69 95 ARG A CA 1
ATOM 766 C C . ARG A 1 95 ? -4.645 2.43 1.794 1 80.69 95 ARG A C 1
ATOM 768 O O . ARG A 1 95 ? -5.691 1.936 1.377 1 80.69 95 ARG A O 1
ATOM 775 N N . TYR A 1 96 ? -3.529 2.41 1.273 1 72.12 96 TYR A N 1
ATOM 776 C CA . TYR A 1 96 ? -3.344 1.498 0.151 1 72.12 96 TYR A CA 1
ATOM 777 C C . TYR A 1 96 ? -2.385 0.371 0.518 1 72.12 96 TYR A C 1
ATOM 779 O O . TYR A 1 96 ? -1.312 0.617 1.075 1 72.12 96 TYR A O 1
ATOM 787 N N . SER A 1 97 ? -2.971 -0.765 0.543 1 71.88 97 SER A N 1
ATOM 788 C CA . SER A 1 97 ? -2.117 -1.922 0.794 1 71.88 97 SER A CA 1
ATOM 789 C C . SER A 1 97 ? -1.947 -2.768 -0.464 1 71.88 97 SER A C 1
ATOM 791 O O . SER A 1 97 ? -2.924 -3.064 -1.154 1 71.88 97 SER A O 1
ATOM 793 N N . HIS A 1 98 ? -0.804 -2.762 -1.025 1 79.5 98 HIS A N 1
ATOM 794 C CA . HIS A 1 98 ? -0.479 -3.65 -2.135 1 79.5 98 HIS A CA 1
ATOM 795 C C . HIS A 1 98 ? 0.575 -4.676 -1.729 1 79.5 98 HIS A C 1
ATOM 797 O O . HIS A 1 98 ? 1.452 -4.383 -0.914 1 79.5 98 HIS A O 1
ATOM 803 N N . LEU A 1 99 ? 0.267 -5.867 -2.17 1 85.44 99 LEU A N 1
ATOM 804 C CA . LEU A 1 99 ? 1.307 -6.883 -2.041 1 85.44 99 LEU A CA 1
ATOM 805 C C . LEU A 1 99 ? 2.148 -6.961 -3.309 1 85.44 99 LEU A C 1
ATOM 807 O O . LEU A 1 99 ? 1.616 -6.891 -4.418 1 85.44 99 LEU A O 1
ATOM 811 N N . PHE A 1 100 ? 3.428 -6.945 -3.102 1 87.75 100 PHE A N 1
ATOM 812 C CA . PHE A 1 100 ? 4.383 -7.336 -4.129 1 87.75 100 PHE A CA 1
ATOM 813 C C . PHE A 1 100 ? 4.863 -8.766 -3.906 1 87.75 100 PHE A C 1
ATOM 815 O O . PHE A 1 100 ? 5.477 -9.062 -2.879 1 87.75 100 PHE A O 1
ATOM 822 N N . ILE A 1 101 ? 4.598 -9.586 -4.891 1 94.31 101 ILE A N 1
ATOM 823 C CA . ILE A 1 101 ? 4.836 -11.016 -4.742 1 94.31 101 ILE A CA 1
ATOM 824 C C . ILE A 1 101 ? 5.75 -11.508 -5.863 1 94.31 101 ILE A C 1
ATOM 826 O O . ILE A 1 101 ? 5.586 -11.117 -7.023 1 94.31 101 ILE A O 1
ATOM 830 N N . GLU A 1 102 ? 6.723 -12.297 -5.5 1 96.25 102 GLU A N 1
ATOM 831 C CA . GLU A 1 102 ? 7.555 -12.953 -6.504 1 96.25 102 GLU A CA 1
ATOM 832 C C . GLU A 1 102 ? 7.141 -14.414 -6.695 1 96.25 102 GLU A C 1
ATOM 834 O O . GLU A 1 102 ? 6.957 -15.141 -5.723 1 96.25 102 GLU A O 1
ATOM 839 N N . LEU A 1 103 ? 6.996 -14.727 -7.926 1 98.56 103 LEU A N 1
ATOM 840 C CA . LEU A 1 103 ? 6.641 -16.078 -8.352 1 98.56 103 LEU A CA 1
ATOM 841 C C . LEU A 1 103 ? 7.809 -16.75 -9.062 1 98.56 103 LEU A C 1
ATOM 843 O O . LEU A 1 103 ? 8.539 -16.094 -9.812 1 98.56 103 LEU A O 1
ATOM 847 N N . GLU A 1 104 ? 7.906 -18 -8.867 1 98.69 104 GLU A N 1
ATOM 848 C CA . GLU A 1 104 ? 8.898 -18.781 -9.602 1 98.69 104 GLU A CA 1
ATOM 849 C C . GLU A 1 104 ? 8.25 -19.938 -10.359 1 98.69 104 GLU A C 1
ATOM 851 O O . GLU A 1 104 ? 7.391 -20.625 -9.82 1 98.69 104 GLU A O 1
ATOM 856 N N . LYS A 1 105 ? 8.695 -20.109 -11.57 1 98.5 105 LYS A N 1
ATOM 857 C CA . LYS A 1 105 ? 8.18 -21.219 -12.375 1 98.5 105 LYS A CA 1
ATOM 858 C C . LYS A 1 105 ? 8.461 -22.547 -11.703 1 98.5 105 LYS A C 1
ATOM 860 O O . LYS A 1 105 ? 9.562 -22.781 -11.18 1 98.5 105 LYS A O 1
ATOM 865 N N . ILE A 1 106 ? 7.398 -23.328 -11.688 1 95.88 106 ILE A N 1
ATOM 866 C CA . ILE A 1 106 ? 7.527 -24.672 -11.117 1 95.88 106 ILE A CA 1
ATOM 867 C C . ILE A 1 106 ? 8.164 -25.594 -12.141 1 95.88 106 ILE A C 1
ATOM 869 O O . ILE A 1 106 ? 7.781 -25.609 -13.312 1 95.88 106 ILE A O 1
ATOM 873 N N . MET B 1 1 ? -6.473 9.547 -5.824 1 35.34 1 MET B N 1
ATOM 874 C CA . MET B 1 1 ? -5.754 8.719 -6.789 1 35.34 1 MET B CA 1
ATOM 875 C C . MET B 1 1 ? -5.395 7.367 -6.184 1 35.34 1 MET B C 1
ATOM 877 O O . MET B 1 1 ? -4.758 7.301 -5.133 1 35.34 1 MET B O 1
ATOM 881 N N . GLN B 1 2 ? -6.398 6.551 -5.969 1 46.84 2 GLN B N 1
ATOM 882 C CA . GLN B 1 2 ? -6.207 5.211 -5.418 1 46.84 2 GLN B CA 1
ATOM 883 C C . GLN B 1 2 ? -5.09 4.473 -6.145 1 46.84 2 GLN B C 1
ATOM 885 O O . GLN B 1 2 ? -5.082 4.406 -7.375 1 46.84 2 GLN B O 1
ATOM 890 N N . MET B 1 3 ? -3.939 4.547 -5.578 1 55 3 MET B N 1
ATOM 891 C CA . MET B 1 3 ? -2.945 3.73 -6.27 1 55 3 MET B CA 1
ATOM 892 C C . MET B 1 3 ? -3.508 2.352 -6.602 1 55 3 MET B C 1
ATOM 894 O O . MET B 1 3 ? -3.902 1.604 -5.703 1 55 3 MET B O 1
ATOM 898 N N . ARG B 1 4 ? -4.406 2.447 -7.539 1 68.12 4 ARG B N 1
ATOM 899 C CA . ARG B 1 4 ? -4.969 1.184 -8 1 68.12 4 ARG B CA 1
ATOM 900 C C . ARG B 1 4 ? -3.98 0.438 -8.891 1 68.12 4 ARG B C 1
ATOM 902 O O . ARG B 1 4 ? -3.232 1.058 -9.656 1 68.12 4 ARG B O 1
ATOM 909 N N . ILE B 1 5 ? -3.871 -0.894 -8.586 1 78.94 5 ILE B N 1
ATOM 910 C CA . ILE B 1 5 ? -3.057 -1.714 -9.477 1 78.94 5 ILE B CA 1
ATOM 911 C C . ILE B 1 5 ? -3.658 -1.704 -10.875 1 78.94 5 ILE B C 1
ATOM 913 O O . ILE B 1 5 ? -4.852 -1.953 -11.047 1 78.94 5 ILE B O 1
ATOM 917 N N . LYS B 1 6 ? -2.84 -1.246 -11.758 1 81.5 6 LYS B N 1
ATOM 918 C CA . LYS B 1 6 ? -3.293 -1.193 -13.148 1 81.5 6 LYS B CA 1
ATOM 919 C C . LYS B 1 6 ? -3.082 -2.533 -13.844 1 81.5 6 LYS B C 1
ATOM 921 O O . LYS B 1 6 ? -2.266 -3.346 -13.406 1 81.5 6 LYS B O 1
ATOM 926 N N . ASN B 1 7 ? -3.834 -2.908 -14.93 1 90.25 7 ASN B N 1
ATOM 927 C CA . ASN B 1 7 ? -3.678 -4.035 -15.844 1 90.25 7 ASN B CA 1
ATOM 928 C C . ASN B 1 7 ? -3.816 -5.371 -15.109 1 90.25 7 ASN B C 1
ATOM 930 O O . ASN B 1 7 ? -3.014 -6.281 -15.32 1 90.25 7 ASN B O 1
ATOM 934 N N . LYS B 1 8 ? -4.762 -5.355 -14.25 1 93.81 8 LYS B N 1
ATOM 935 C CA . LYS B 1 8 ? -5.043 -6.625 -13.594 1 93.81 8 LYS B CA 1
ATOM 936 C C . LYS B 1 8 ? -5.668 -7.621 -14.562 1 93.81 8 LYS B C 1
ATOM 938 O O . LYS B 1 8 ? -6.441 -7.238 -15.445 1 93.81 8 LYS B O 1
ATOM 943 N N . LYS B 1 9 ? -5.324 -8.836 -14.414 1 97.31 9 LYS B N 1
ATOM 944 C CA . LYS B 1 9 ? -5.945 -9.945 -15.125 1 97.31 9 LYS B CA 1
ATOM 945 C C . LYS B 1 9 ? -6.391 -11.039 -14.156 1 97.31 9 LYS B C 1
ATOM 947 O O . LYS B 1 9 ? -6.035 -11.016 -12.977 1 97.31 9 LYS B O 1
ATOM 952 N N . THR B 1 10 ? -7.234 -11.922 -14.727 1 98.12 10 THR B N 1
ATOM 953 C CA . THR B 1 10 ? -7.73 -13.039 -13.922 1 98.12 10 THR B CA 1
ATOM 954 C C . THR B 1 10 ? -6.711 -14.172 -13.883 1 98.12 10 THR B C 1
ATOM 956 O O . THR B 1 10 ? -6.18 -14.57 -14.922 1 98.12 10 THR B O 1
ATOM 959 N N . TYR B 1 11 ? -6.418 -14.57 -12.672 1 98.62 11 TYR B N 1
ATOM 960 C CA . TYR B 1 11 ? -5.594 -15.75 -12.438 1 98.62 11 TYR B CA 1
ATOM 961 C C . TYR B 1 11 ? -6.234 -16.672 -11.398 1 98.62 11 TYR B C 1
ATOM 963 O O . TYR B 1 11 ? -7.316 -16.375 -10.891 1 98.62 11 TYR B O 1
ATOM 971 N N . TYR B 1 12 ? -5.531 -17.781 -11.094 1 98.69 12 TYR B N 1
ATOM 972 C CA . TYR B 1 12 ? -6.102 -18.719 -10.141 1 98.69 12 TYR B CA 1
ATOM 973 C C . TYR B 1 12 ? -5.066 -19.141 -9.102 1 98.69 12 TYR B C 1
ATOM 975 O O . TYR B 1 12 ? -3.998 -19.641 -9.453 1 98.69 12 TYR B O 1
ATOM 983 N N . LEU B 1 13 ? -5.395 -18.891 -7.941 1 98.75 13 LEU B N 1
ATOM 984 C CA . LEU B 1 13 ? -4.621 -19.25 -6.762 1 98.75 13 LEU B CA 1
ATOM 985 C C . LEU B 1 13 ? -4.965 -20.672 -6.301 1 98.75 13 LEU B C 1
ATOM 987 O O . LEU B 1 13 ? -6.141 -21.031 -6.234 1 98.75 13 LEU B O 1
ATOM 991 N N . LYS B 1 14 ? -4 -21.438 -6.031 1 98.38 14 LYS B N 1
ATOM 992 C CA . LYS B 1 14 ? -4.16 -22.75 -5.391 1 98.38 14 LYS B CA 1
ATOM 993 C C . LYS B 1 14 ? -3.324 -22.828 -4.117 1 98.38 14 LYS B C 1
ATOM 995 O O . LYS B 1 14 ? -2.098 -22.719 -4.164 1 98.38 14 LYS B O 1
ATOM 1000 N N . LYS B 1 15 ? -3.951 -23.047 -3.064 1 98.31 15 LYS B N 1
ATOM 1001 C CA . LYS B 1 15 ? -3.271 -23.109 -1.772 1 98.31 15 LYS B CA 1
ATOM 1002 C C . LYS B 1 15 ? -2.467 -24.391 -1.632 1 98.31 15 LYS B C 1
ATOM 1004 O O . LYS B 1 15 ? -2.93 -25.469 -2.025 1 98.31 15 LYS B O 1
ATOM 1009 N N . LYS B 1 16 ? -1.32 -24.203 -1.105 1 97.56 16 LYS B N 1
ATOM 1010 C CA . LYS B 1 16 ? -0.563 -25.391 -0.726 1 97.56 16 LYS B CA 1
ATOM 1011 C C . LYS B 1 16 ? -1.256 -26.141 0.405 1 97.56 16 LYS B C 1
ATOM 1013 O O . LYS B 1 16 ? -1.583 -25.562 1.44 1 97.56 16 LYS B O 1
ATOM 1018 N N . ILE B 1 17 ? -1.41 -27.453 0.132 1 95.94 17 ILE B N 1
ATOM 1019 C CA . ILE B 1 17 ? -2.078 -28.266 1.142 1 95.94 17 ILE B CA 1
ATOM 1020 C C . ILE B 1 17 ? -1.367 -29.609 1.277 1 95.94 17 ILE B C 1
ATOM 1022 O O . ILE B 1 17 ? -0.494 -29.938 0.471 1 95.94 17 ILE B O 1
ATOM 1026 N N . VAL B 1 18 ? -1.642 -30.297 2.342 1 93.62 18 VAL B N 1
ATOM 1027 C CA . VAL B 1 18 ? -1.188 -31.672 2.539 1 93.62 18 VAL B CA 1
ATOM 1028 C C . VAL B 1 18 ? -2.346 -32.656 2.307 1 93.62 18 VAL B C 1
ATOM 1030 O O . VAL B 1 18 ? -3.389 -32.531 2.959 1 93.62 18 VAL B O 1
ATOM 1033 N N . ILE B 1 19 ? -2.176 -33.5 1.344 1 89.25 19 ILE B N 1
ATOM 1034 C CA . ILE B 1 19 ? -3.199 -34.469 0.996 1 89.25 19 ILE B CA 1
ATOM 1035 C C . ILE B 1 19 ? -2.914 -35.812 1.706 1 89.25 19 ILE B C 1
ATOM 1037 O O . ILE B 1 19 ? -1.815 -36.344 1.595 1 89.25 19 ILE B O 1
ATOM 1041 N N . LYS B 1 20 ? -3.84 -36.188 2.621 1 88.62 20 LYS B N 1
ATOM 1042 C CA . LYS B 1 20 ? -3.742 -37.469 3.322 1 88.62 20 LYS B CA 1
ATOM 1043 C C . LYS B 1 20 ? -4.422 -38.594 2.531 1 88.62 20 LYS B C 1
ATOM 1045 O O . LYS B 1 20 ? 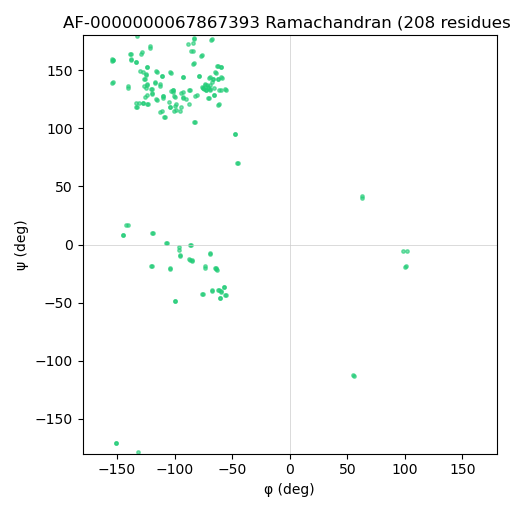-5.566 -38.438 2.102 1 88.62 20 LYS B O 1
ATOM 1050 N N . ASP B 1 21 ? -3.668 -39.562 2.205 1 86.5 21 ASP B N 1
ATOM 1051 C CA . ASP B 1 21 ? -4.25 -40.688 1.449 1 86.5 21 ASP B CA 1
ATOM 1052 C C . ASP B 1 21 ? -4.898 -41.688 2.381 1 86.5 21 ASP B C 1
ATOM 1054 O O . ASP B 1 21 ? -4.887 -41.531 3.602 1 86.5 21 ASP B O 1
ATOM 1058 N N . ASN B 1 22 ? -5.602 -42.719 1.735 1 88.12 22 ASN B N 1
ATOM 1059 C CA . ASN B 1 22 ? -6.359 -43.719 2.475 1 88.12 22 ASN B CA 1
ATOM 1060 C C . ASN B 1 22 ? -5.445 -44.594 3.332 1 88.12 22 ASN B C 1
ATOM 1062 O O . ASN B 1 22 ? -5.898 -45.188 4.305 1 88.12 22 ASN B O 1
ATOM 1066 N N . GLU B 1 23 ? -4.25 -44.656 3.051 1 91.31 23 GLU B N 1
ATOM 1067 C CA . GLU B 1 23 ? -3.309 -45.5 3.787 1 91.31 23 GLU B CA 1
ATOM 1068 C C . GLU B 1 23 ? -2.582 -44.688 4.863 1 91.31 23 GLU B C 1
ATOM 1070 O O . GLU B 1 23 ? -1.703 -45.219 5.551 1 91.31 23 GLU B O 1
ATOM 1075 N N . GLY B 1 24 ? -2.881 -43.406 4.914 1 86.88 24 GLY B N 1
ATOM 1076 C CA . GLY B 1 24 ? -2.293 -42.562 5.938 1 86.88 24 GLY B CA 1
ATOM 1077 C C . GLY B 1 24 ? -1.095 -41.781 5.441 1 86.88 24 GLY B C 1
ATOM 1078 O O . GLY B 1 24 ? -0.458 -41.062 6.215 1 86.88 24 GLY B O 1
ATOM 1079 N N . GLY B 1 25 ? -0.679 -42.094 4.137 1 88.69 25 GLY B N 1
ATOM 1080 C CA . GLY B 1 25 ? 0.413 -41.312 3.568 1 88.69 25 GLY B CA 1
ATOM 1081 C C . GLY B 1 25 ? 0.056 -39.844 3.34 1 88.69 25 GLY B C 1
ATOM 1082 O O . GLY B 1 25 ? -1.109 -39.531 3.109 1 88.69 25 GLY B O 1
ATOM 1083 N N . LYS B 1 26 ? 1.047 -38.969 3.781 1 88.88 26 LYS B N 1
ATOM 1084 C CA . LYS B 1 26 ? 0.884 -37.531 3.57 1 88.88 26 LYS B CA 1
ATOM 1085 C C . LYS B 1 26 ? 1.775 -37.031 2.434 1 88.88 26 LYS B C 1
ATOM 1087 O O . LYS B 1 26 ? 2.967 -37.344 2.393 1 88.88 26 LYS B O 1
ATOM 1092 N N . TYR B 1 27 ? 1.106 -36.406 1.396 1 91.81 27 TYR B N 1
ATOM 1093 C CA . TYR B 1 27 ? 1.886 -35.844 0.3 1 91.81 27 TYR B CA 1
ATOM 1094 C C . TYR B 1 27 ? 1.516 -34.375 0.063 1 91.81 27 TYR B C 1
ATOM 1096 O O . TYR B 1 27 ? 0.37 -33.969 0.282 1 91.81 27 TYR B O 1
ATOM 1104 N N . PRO B 1 28 ? 2.508 -33.625 -0.37 1 92.81 28 PRO B N 1
ATOM 1105 C CA . PRO B 1 28 ? 2.197 -32.25 -0.7 1 92.81 28 PRO B CA 1
ATOM 1106 C C . PRO B 1 28 ? 1.32 -32.125 -1.943 1 92.81 28 PRO B C 1
ATOM 1108 O O . PRO B 1 28 ? 1.461 -32.906 -2.889 1 92.81 28 PRO B O 1
ATOM 1111 N N . GLY B 1 29 ? 0.286 -31.203 -1.876 1 94.94 29 GLY B N 1
ATOM 1112 C CA . GLY B 1 29 ? -0.57 -30.906 -3.012 1 94.94 29 GLY B CA 1
ATOM 1113 C C . GLY B 1 29 ? -1.122 -29.484 -2.984 1 94.94 29 GLY B C 1
ATOM 1114 O O . GLY B 1 29 ? -0.571 -28.609 -2.312 1 94.94 29 GLY B O 1
ATOM 1115 N N . TYR B 1 30 ? -2.1 -29.219 -3.936 1 97.19 30 TYR B N 1
ATOM 1116 C CA . TYR B 1 30 ? -2.707 -27.906 -4.039 1 97.19 30 TYR B CA 1
ATOM 1117 C C . TYR B 1 30 ? -4.223 -27.984 -3.938 1 97.19 30 TYR B C 1
ATOM 1119 O O . TYR B 1 30 ? -4.824 -28.984 -4.348 1 97.19 30 TYR B O 1
ATOM 1127 N N . SER B 1 31 ? -4.828 -27 -3.369 1 97.12 31 SER B N 1
ATOM 1128 C CA . SER B 1 31 ? -6.273 -26.891 -3.227 1 97.12 31 SER B CA 1
ATOM 1129 C C . SER B 1 31 ? -6.949 -26.688 -4.578 1 97.12 31 SER B C 1
ATOM 1131 O O . SER B 1 31 ? -6.273 -26.594 -5.605 1 97.12 31 SER B O 1
ATOM 1133 N N . GLU B 1 32 ? -8.312 -26.672 -4.5 1 97.44 32 GLU B N 1
ATOM 1134 C CA . GLU B 1 32 ? -9.078 -26.188 -5.645 1 97.44 32 GLU B CA 1
ATOM 1135 C C . GLU B 1 32 ? -8.734 -24.75 -5.977 1 97.44 32 GLU B C 1
ATOM 1137 O O . GLU B 1 32 ? -8.312 -23.984 -5.102 1 97.44 32 GLU B O 1
ATOM 1142 N N . PRO B 1 33 ? -8.906 -24.391 -7.227 1 98.38 33 PRO B N 1
ATOM 1143 C CA . PRO B 1 33 ? -8.523 -23.031 -7.648 1 98.38 33 PRO B CA 1
ATOM 1144 C C . PRO B 1 33 ? -9.398 -21.953 -7.016 1 98.38 33 PRO B C 1
ATOM 1146 O O . PRO B 1 33 ? -10.602 -22.141 -6.848 1 98.38 33 PRO B O 1
ATOM 1149 N N . ILE B 1 34 ? -8.812 -20.875 -6.688 1 98.38 34 ILE B N 1
ATOM 1150 C CA . ILE B 1 34 ? -9.469 -19.656 -6.242 1 98.38 34 ILE B CA 1
ATOM 1151 C C . ILE B 1 34 ? -9.203 -18.531 -7.254 1 98.38 34 ILE B C 1
ATOM 1153 O O . ILE B 1 34 ? -8.055 -18.219 -7.551 1 98.38 34 ILE B O 1
ATOM 1157 N N . GLU B 1 35 ? -10.234 -17.953 -7.73 1 98.12 35 GLU B N 1
ATOM 1158 C CA . GLU B 1 35 ? -10.078 -16.859 -8.703 1 98.12 35 GLU B CA 1
ATOM 1159 C C . GLU B 1 35 ? -9.57 -15.594 -8.031 1 98.12 35 GLU B C 1
ATOM 1161 O O . GLU B 1 35 ? -10.078 -15.188 -6.984 1 98.12 35 GLU B O 1
ATOM 1166 N N . ILE B 1 36 ? -8.523 -14.961 -8.672 1 97.62 36 ILE B N 1
ATOM 1167 C CA . ILE B 1 36 ? -7.977 -13.711 -8.164 1 97.62 36 ILE B CA 1
ATOM 1168 C C . ILE B 1 36 ? -7.703 -12.758 -9.328 1 97.62 36 ILE B C 1
ATOM 1170 O O . ILE B 1 36 ? -7.605 -13.18 -10.477 1 97.62 36 ILE B O 1
ATOM 1174 N N . GLN B 1 37 ? -7.633 -11.477 -8.961 1 96.69 37 GLN B N 1
ATOM 1175 C CA . GLN B 1 37 ? -7.188 -10.445 -9.898 1 96.69 37 GLN B CA 1
ATOM 1176 C C . GLN B 1 37 ? -5.816 -9.906 -9.5 1 96.69 37 GLN B C 1
ATOM 1178 O O . GLN B 1 37 ? -5.598 -9.539 -8.344 1 96.69 37 GLN B O 1
ATOM 1183 N N . ALA B 1 38 ? -4.926 -9.93 -10.484 1 96.19 38 ALA B N 1
ATOM 1184 C CA . ALA B 1 38 ? -3.572 -9.461 -10.203 1 96.19 38 ALA B CA 1
ATOM 1185 C C . ALA B 1 38 ? -2.891 -8.969 -11.477 1 96.19 38 ALA B C 1
ATOM 1187 O O . ALA B 1 38 ? -3.393 -9.188 -12.586 1 96.19 38 ALA B O 1
ATOM 1188 N N . ASN B 1 39 ? -1.88 -8.125 -11.297 1 95.94 39 ASN B N 1
ATOM 1189 C CA . ASN B 1 39 ? -0.953 -7.77 -12.367 1 95.94 39 ASN B CA 1
ATOM 1190 C C . ASN B 1 39 ? 0.344 -8.57 -12.281 1 95.94 39 ASN B C 1
ATOM 1192 O O . ASN B 1 39 ? 1.055 -8.492 -11.273 1 95.94 39 ASN B O 1
ATOM 1196 N N . ILE B 1 40 ? 0.566 -9.398 -13.32 1 97 40 ILE B N 1
ATOM 1197 C CA . ILE B 1 40 ? 1.748 -10.258 -13.312 1 97 40 ILE B CA 1
ATOM 1198 C C . ILE B 1 40 ? 2.619 -9.938 -14.531 1 97 40 ILE B C 1
ATOM 1200 O O . ILE B 1 40 ? 2.117 -9.82 -15.648 1 97 40 ILE B O 1
ATOM 1204 N N . TYR B 1 41 ? 3.881 -9.82 -14.266 1 96.19 41 TYR B N 1
ATOM 1205 C CA . TYR B 1 41 ? 4.828 -9.477 -15.32 1 96.19 41 TYR B CA 1
ATOM 1206 C C . TYR B 1 41 ? 6.219 -10.008 -15 1 96.19 41 TYR B C 1
ATOM 1208 O O . TYR B 1 41 ? 6.512 -10.352 -13.859 1 96.19 41 TYR B O 1
ATOM 1216 N N . PRO B 1 42 ? 7.078 -10.172 -16.016 1 96.5 42 PRO B N 1
ATOM 1217 C CA . PRO B 1 42 ? 8.414 -10.703 -15.781 1 96.5 42 PRO B CA 1
ATOM 1218 C C . PRO B 1 42 ? 9.234 -9.859 -14.805 1 96.5 42 PRO B C 1
ATOM 1220 O O . PRO B 1 42 ? 9.141 -8.625 -14.828 1 96.5 42 PRO B O 1
ATOM 1223 N N . ALA B 1 43 ? 10.031 -10.594 -14 1 92.62 43 ALA B N 1
ATOM 1224 C CA . ALA B 1 43 ? 10.984 -9.898 -13.141 1 92.62 43 ALA B CA 1
ATOM 1225 C C . ALA B 1 43 ? 12.094 -9.25 -13.961 1 92.62 43 ALA B C 1
ATOM 1227 O O . ALA B 1 43 ? 12.617 -9.867 -14.898 1 92.62 43 ALA B O 1
ATOM 1228 N N . SER B 1 44 ? 12.406 -7.965 -13.648 1 87.56 44 SER B N 1
ATOM 1229 C CA . SER B 1 44 ? 13.422 -7.266 -14.438 1 87.56 44 SER B CA 1
ATOM 1230 C C . SER B 1 44 ? 14.234 -6.316 -13.562 1 87.56 44 SER B C 1
ATOM 1232 O O . SER B 1 44 ? 15.117 -5.613 -14.062 1 87.56 44 SER B O 1
ATOM 1234 N N . GLY B 1 45 ? 14.117 -6.32 -12.367 1 81.69 45 GLY B N 1
ATOM 1235 C CA . GLY B 1 45 ? 14.836 -5.398 -11.5 1 81.69 45 GLY B CA 1
ATOM 1236 C C . GLY B 1 45 ? 16.281 -5.805 -11.273 1 81.69 45 GLY B C 1
ATOM 1237 O O . GLY B 1 45 ? 16.594 -6.996 -11.195 1 81.69 45 GLY B O 1
ATOM 1238 N N . LYS B 1 46 ? 17.125 -4.793 -11.164 1 83.5 46 LYS B N 1
ATOM 1239 C CA . LYS B 1 46 ? 18.547 -5.047 -10.914 1 83.5 46 LYS B CA 1
ATOM 1240 C C . LYS B 1 46 ? 18.734 -5.883 -9.656 1 83.5 46 LYS B C 1
ATOM 1242 O O . LYS B 1 46 ? 19.562 -6.801 -9.633 1 83.5 46 LYS B O 1
ATOM 1247 N N . LEU B 1 47 ? 18.016 -5.57 -8.625 1 80.38 47 LEU B N 1
ATOM 1248 C CA . LEU B 1 47 ? 18.125 -6.328 -7.383 1 80.38 47 LEU B CA 1
ATOM 1249 C C . LEU B 1 47 ? 17.75 -7.789 -7.605 1 80.38 47 LEU B C 1
ATOM 1251 O O . LEU B 1 47 ? 18.453 -8.688 -7.148 1 80.38 47 LEU B O 1
ATOM 1255 N N . GLN B 1 48 ? 16.641 -7.965 -8.312 1 88.69 48 GLN B N 1
ATOM 1256 C CA . GLN B 1 48 ? 16.203 -9.328 -8.602 1 88.69 48 GLN B CA 1
ATOM 1257 C C . GLN B 1 48 ? 17.25 -10.07 -9.43 1 88.69 48 GLN B C 1
ATOM 1259 O O . GLN B 1 48 ? 17.469 -11.273 -9.242 1 88.69 48 GLN B O 1
ATOM 1264 N N . ALA B 1 49 ? 17.844 -9.375 -10.359 1 90.31 49 ALA B N 1
ATOM 1265 C CA . ALA B 1 49 ? 18.891 -9.977 -11.172 1 90.31 49 ALA B CA 1
ATOM 1266 C C . ALA B 1 49 ? 20.047 -10.453 -10.305 1 90.31 49 ALA B C 1
ATOM 1268 O O . ALA B 1 49 ? 20.625 -11.508 -10.547 1 90.31 49 ALA B O 1
ATOM 1269 N N . GLU B 1 50 ? 20.375 -9.68 -9.375 1 90.75 50 GLU B N 1
ATOM 1270 C CA . GLU B 1 50 ? 21.453 -10.047 -8.461 1 90.75 50 GLU B CA 1
ATOM 1271 C C . GLU B 1 50 ? 21.047 -11.234 -7.59 1 90.75 50 GLU B C 1
ATOM 1273 O O . GLU B 1 50 ? 21.859 -12.133 -7.348 1 90.75 50 GLU B O 1
ATOM 1278 N N . ILE B 1 51 ? 19.891 -11.312 -7.156 1 91.75 51 ILE B N 1
ATOM 1279 C CA . ILE B 1 51 ? 19.391 -12.32 -6.223 1 91.75 51 ILE B CA 1
ATOM 1280 C C . ILE B 1 51 ? 19.172 -13.641 -6.961 1 91.75 51 ILE B C 1
ATOM 1282 O O . ILE B 1 51 ? 19.547 -14.703 -6.469 1 91.75 51 ILE B O 1
ATOM 1286 N N . TYR B 1 52 ? 18.609 -13.5 -8.141 1 95.75 52 TYR B N 1
ATOM 1287 C CA . TYR B 1 52 ? 18.156 -14.719 -8.805 1 95.75 52 TYR B CA 1
ATOM 1288 C C . TYR B 1 52 ? 19.109 -15.109 -9.93 1 95.75 52 TYR B C 1
ATOM 1290 O O . TYR B 1 52 ? 19.125 -16.266 -10.367 1 95.75 52 TYR B O 1
ATOM 1298 N N . GLY B 1 53 ? 19.906 -14.117 -10.438 1 94.88 53 GLY B N 1
ATOM 1299 C CA . GLY B 1 53 ? 20.891 -14.438 -11.445 1 94.88 53 GLY B CA 1
ATOM 1300 C C . GLY B 1 53 ? 20.312 -15.117 -12.672 1 94.88 53 GLY B C 1
ATOM 1301 O O . GLY B 1 53 ? 19.453 -14.547 -13.352 1 94.88 53 GLY B O 1
ATOM 1302 N N . GLU B 1 54 ? 20.719 -16.422 -12.82 1 95.31 54 GLU B N 1
ATOM 1303 C CA . GLU B 1 54 ? 20.328 -17.188 -13.992 1 95.31 54 GLU B CA 1
ATOM 1304 C C . GLU B 1 54 ? 18.859 -17.578 -13.93 1 95.31 54 GLU B C 1
ATOM 1306 O O . GLU B 1 54 ? 18.25 -17.906 -14.953 1 95.31 54 GLU B O 1
ATOM 1311 N N . ARG B 1 55 ? 18.344 -17.547 -12.789 1 96.38 55 ARG B N 1
ATOM 1312 C CA . ARG B 1 55 ? 16.953 -17.969 -12.609 1 96.38 55 ARG B CA 1
ATOM 1313 C C . ARG B 1 55 ? 16 -16.812 -12.883 1 96.38 55 ARG B C 1
ATOM 1315 O O . ARG B 1 55 ? 14.781 -16.969 -12.812 1 96.38 55 ARG B O 1
ATOM 1322 N N . LEU B 1 56 ? 16.469 -15.695 -13.195 1 95.69 56 LEU B N 1
ATOM 1323 C CA . LEU B 1 56 ? 15.648 -14.492 -13.344 1 95.69 56 LEU B CA 1
ATOM 1324 C C . LEU B 1 56 ? 14.547 -14.703 -14.367 1 95.69 56 LEU B C 1
ATOM 1326 O O . LEU B 1 56 ? 13.422 -14.227 -14.188 1 95.69 56 LEU B O 1
ATOM 1330 N N . ASN B 1 57 ? 14.898 -15.445 -15.391 1 96.44 57 ASN B N 1
ATOM 1331 C CA . ASN B 1 57 ? 13.945 -15.641 -16.484 1 96.44 57 ASN B CA 1
ATOM 1332 C C . ASN B 1 57 ? 12.758 -16.5 -16.031 1 96.44 57 ASN B C 1
ATOM 1334 O O . ASN B 1 57 ? 11.742 -16.578 -16.734 1 96.44 57 ASN B O 1
ATOM 1338 N N . TYR B 1 58 ? 12.836 -17.047 -14.867 1 98.12 58 TYR B N 1
ATOM 1339 C CA . TYR B 1 58 ? 11.773 -17.906 -14.352 1 98.12 58 TYR B CA 1
ATOM 1340 C C . TYR B 1 58 ? 10.977 -17.203 -13.266 1 98.12 58 TYR B C 1
ATOM 1342 O O . TYR B 1 58 ? 10.086 -17.797 -12.648 1 98.12 58 TYR B O 1
ATOM 1350 N N . ILE B 1 59 ? 11.367 -15.961 -13.008 1 98.25 59 ILE B N 1
ATOM 1351 C CA . ILE B 1 59 ? 10.719 -15.195 -11.938 1 98.25 59 ILE B CA 1
ATOM 1352 C C . ILE B 1 59 ? 9.711 -14.227 -12.539 1 98.25 59 ILE B C 1
ATOM 1354 O O . ILE B 1 59 ? 9.992 -13.562 -13.539 1 98.25 59 ILE B O 1
ATOM 1358 N N . LEU B 1 60 ? 8.555 -14.195 -11.984 1 97.75 60 LEU B N 1
ATOM 1359 C CA . LEU B 1 60 ? 7.547 -13.18 -12.289 1 97.75 60 LEU B CA 1
ATOM 1360 C C . LEU B 1 60 ? 7.25 -12.32 -11.07 1 97.75 60 LEU B C 1
ATOM 1362 O O . LEU B 1 60 ? 7.348 -12.789 -9.938 1 97.75 60 LEU B O 1
ATOM 1366 N N . ASN B 1 61 ? 6.918 -11.125 -11.312 1 94.69 61 ASN B N 1
ATOM 1367 C CA . ASN B 1 61 ? 6.34 -10.242 -10.312 1 94.69 61 ASN B CA 1
ATOM 1368 C C . ASN B 1 61 ? 4.816 -10.281 -10.328 1 94.69 61 ASN B C 1
ATOM 1370 O O . ASN B 1 61 ? 4.207 -10.359 -11.398 1 94.69 61 ASN B O 1
ATOM 1374 N N . MET B 1 62 ? 4.262 -10.18 -9.156 1 95.06 62 MET B N 1
ATOM 1375 C CA . MET B 1 62 ? 2.812 -10.086 -9.016 1 95.06 62 MET B CA 1
ATOM 1376 C C . MET B 1 62 ? 2.432 -8.961 -8.062 1 95.06 62 MET B C 1
ATOM 1378 O O . MET B 1 62 ? 2.863 -8.945 -6.906 1 95.06 62 MET B O 1
ATOM 1382 N N . LEU B 1 63 ? 1.729 -8.016 -8.57 1 90.38 63 LEU B N 1
ATOM 1383 C CA . LEU B 1 63 ? 1.102 -6.988 -7.746 1 90.38 63 LEU B CA 1
ATOM 1384 C C . LEU B 1 63 ? -0.324 -7.383 -7.375 1 90.38 63 LEU B C 1
ATOM 1386 O O . LEU B 1 63 ? -1.121 -7.734 -8.25 1 90.38 63 LEU B O 1
ATOM 1390 N N . TYR B 1 64 ? -0.533 -7.324 -6.098 1 92.69 64 TYR B N 1
ATOM 1391 C CA . TYR B 1 64 ? -1.778 -7.895 -5.594 1 92.69 64 TYR B CA 1
ATOM 1392 C C . TYR B 1 64 ? -2.369 -7.027 -4.488 1 92.69 64 TYR B C 1
ATOM 1394 O O . TYR B 1 64 ? -1.645 -6.551 -3.611 1 92.69 64 TYR B O 1
ATOM 1402 N N . ASP B 1 65 ? -3.643 -6.82 -4.543 1 85.81 65 ASP B N 1
ATOM 1403 C CA . ASP B 1 65 ? -4.273 -5.984 -3.525 1 85.81 65 ASP B CA 1
ATOM 1404 C C . ASP B 1 65 ? -5.648 -6.527 -3.141 1 85.81 65 ASP B C 1
ATOM 1406 O O . ASP B 1 65 ? -6.477 -5.797 -2.592 1 85.81 65 ASP B O 1
ATOM 1410 N N . GLU B 1 66 ? -5.941 -7.836 -3.488 1 86.94 66 GLU B N 1
ATOM 1411 C CA . GLU B 1 66 ? -7.223 -8.422 -3.109 1 86.94 66 GLU B CA 1
ATOM 1412 C C . GLU B 1 66 ? -7.184 -8.953 -1.679 1 86.94 66 GLU B C 1
ATOM 1414 O O . GLU B 1 66 ? -6.176 -8.812 -0.986 1 86.94 66 GLU B O 1
ATOM 1419 N N . SER B 1 67 ? -8.328 -9.461 -1.24 1 85.81 67 SER B N 1
ATOM 1420 C CA . SER B 1 67 ? -8.508 -9.812 0.166 1 85.81 67 SER B CA 1
ATOM 1421 C C . SER B 1 67 ? -8.047 -11.234 0.45 1 85.81 67 SER B C 1
ATOM 1423 O O . SER B 1 67 ? -7.875 -11.617 1.609 1 85.81 67 SER B O 1
ATOM 1425 N N . LYS B 1 68 ? -7.809 -12.031 -0.629 1 91.5 68 LYS B N 1
ATOM 1426 C CA . LYS B 1 68 ? -7.402 -13.406 -0.376 1 91.5 68 LYS B CA 1
ATOM 1427 C C . LYS B 1 68 ? -5.977 -13.469 0.173 1 91.5 68 LYS B C 1
ATOM 1429 O O . LYS B 1 68 ? -5.086 -12.781 -0.326 1 91.5 68 LYS B O 1
ATOM 1434 N N . ASN B 1 69 ? -5.852 -14.234 1.133 1 93 69 ASN B N 1
ATOM 1435 C CA . ASN B 1 69 ? -4.527 -14.406 1.722 1 93 69 ASN B CA 1
ATOM 1436 C C . ASN B 1 69 ? -3.633 -15.281 0.846 1 93 69 ASN B C 1
ATOM 1438 O O . ASN B 1 69 ? -4.078 -16.297 0.32 1 93 69 ASN B O 1
ATOM 1442 N N . LEU B 1 70 ? -2.459 -14.859 0.67 1 95.75 70 LEU B N 1
ATOM 1443 C CA . LEU B 1 70 ? -1.436 -15.617 -0.042 1 95.75 70 LEU B CA 1
ATOM 1444 C C . LEU B 1 70 ? -0.273 -15.961 0.882 1 95.75 70 LEU B C 1
ATOM 1446 O O . LEU B 1 70 ? 0.114 -15.148 1.729 1 95.75 70 LEU B O 1
ATOM 1450 N N . ASN B 1 71 ? 0.189 -17.188 0.701 1 96.19 71 ASN B N 1
ATOM 1451 C CA . ASN B 1 71 ? 1.366 -17.641 1.439 1 96.19 71 ASN B CA 1
ATOM 1452 C C . ASN B 1 71 ? 2.463 -18.125 0.502 1 96.19 71 ASN B C 1
ATOM 1454 O O . ASN B 1 71 ? 2.174 -18.625 -0.59 1 96.19 71 ASN B O 1
ATOM 1458 N N . GLU B 1 72 ? 3.697 -18 1.02 1 96.88 72 GLU B N 1
ATOM 1459 C CA . GLU B 1 72 ? 4.777 -18.672 0.297 1 96.88 72 GLU B CA 1
ATOM 1460 C C . GLU B 1 72 ? 4.496 -20.156 0.129 1 96.88 72 GLU B C 1
ATOM 1462 O O . GLU B 1 72 ? 4.012 -20.812 1.055 1 96.88 72 GLU B O 1
ATOM 1467 N N . GLY B 1 73 ? 4.703 -20.625 -1.054 1 97.69 73 GLY B N 1
ATOM 1468 C CA . GLY B 1 73 ? 4.422 -22.016 -1.359 1 97.69 73 GLY B CA 1
ATOM 1469 C C . GLY B 1 73 ? 3.102 -22.219 -2.08 1 97.69 73 GLY B C 1
ATOM 1470 O O . GLY B 1 73 ? 2.875 -23.266 -2.697 1 97.69 73 GLY B O 1
ATOM 1471 N N . ASP B 1 74 ? 2.248 -21.266 -1.996 1 98.62 74 ASP B N 1
ATOM 1472 C CA . ASP B 1 74 ? 1.019 -21.328 -2.781 1 98.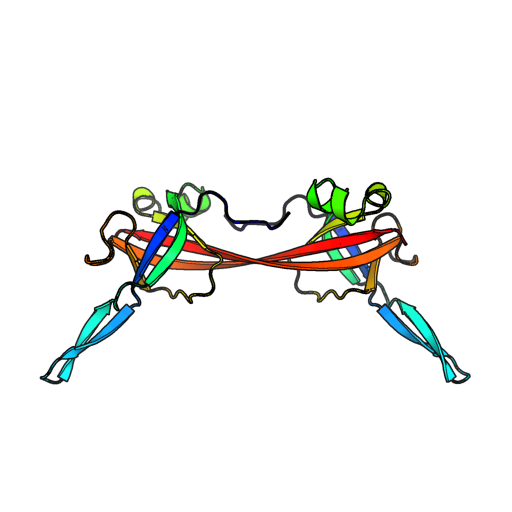62 74 ASP B CA 1
ATOM 1473 C C . ASP B 1 74 ? 1.322 -21.328 -4.277 1 98.62 74 ASP B C 1
ATOM 1475 O O . ASP B 1 74 ? 2.387 -20.875 -4.699 1 98.62 74 ASP B O 1
ATOM 1479 N N . GLY B 1 75 ? 0.397 -21.906 -5.023 1 98.75 75 GLY B N 1
ATOM 1480 C CA . GLY B 1 75 ? 0.562 -21.984 -6.465 1 98.75 75 GLY B CA 1
ATOM 1481 C C . GLY B 1 75 ? -0.3 -20.984 -7.219 1 98.75 75 GLY B C 1
ATOM 1482 O O . GLY B 1 75 ? -1.403 -20.656 -6.781 1 98.75 75 GLY B O 1
ATOM 1483 N N . ILE B 1 76 ? 0.144 -20.516 -8.336 1 98.81 76 ILE B N 1
ATOM 1484 C CA . ILE B 1 76 ? -0.614 -19.656 -9.234 1 98.81 76 ILE B CA 1
ATOM 1485 C C . ILE B 1 76 ? -0.645 -20.25 -10.633 1 98.81 76 ILE B C 1
ATOM 1487 O O . ILE B 1 76 ? 0.393 -20.656 -11.164 1 98.81 76 ILE B O 1
ATOM 1491 N N . CYS B 1 77 ? -1.768 -20.391 -11.164 1 98.88 77 CYS B N 1
ATOM 1492 C CA . CYS B 1 77 ? -1.915 -20.688 -12.578 1 98.88 77 CYS B CA 1
ATOM 1493 C C . CYS B 1 77 ? -1.812 -19.422 -13.422 1 98.88 77 CYS B C 1
ATOM 1495 O O . CYS B 1 77 ? -2.781 -18.672 -13.539 1 98.88 77 CYS B O 1
ATOM 1497 N N . VAL B 1 78 ? -0.666 -19.266 -14.086 1 98.75 78 VAL B N 1
ATOM 1498 C CA . VAL B 1 78 ? -0.416 -18.031 -14.82 1 98.75 78 VAL B CA 1
ATOM 1499 C C . VAL B 1 78 ? -0.698 -18.25 -16.297 1 98.75 78 VAL B C 1
ATOM 1501 O O . VAL B 1 78 ? -1.394 -17.453 -16.938 1 98.75 78 VAL B O 1
ATOM 1504 N N . TYR B 1 79 ? -0.176 -19.281 -16.812 1 98.56 79 TYR B N 1
ATOM 1505 C CA . TYR B 1 79 ? -0.312 -19.547 -18.234 1 98.56 79 TYR B CA 1
ATOM 1506 C C . TYR B 1 79 ? -1.043 -20.859 -18.5 1 98.56 79 TYR B C 1
ATOM 1508 O O . TYR B 1 79 ? -1.005 -21.391 -19.609 1 98.56 79 TYR B O 1
ATOM 1516 N N . VAL B 1 80 ? -1.614 -21.453 -17.484 1 98.69 80 VAL B N 1
ATOM 1517 C CA . VAL B 1 80 ? -2.324 -22.719 -17.594 1 98.69 80 VAL B CA 1
ATOM 1518 C C . VAL B 1 80 ? -3.764 -22.547 -17.125 1 98.69 80 VAL B C 1
ATOM 1520 O O . VAL B 1 80 ? -4.105 -21.547 -16.5 1 98.69 80 VAL B O 1
ATOM 1523 N N . SER B 1 81 ? -4.559 -23.531 -17.344 1 97.94 81 SER B N 1
ATOM 1524 C CA . SER B 1 81 ? -5.969 -23.469 -16.969 1 97.94 81 SER B CA 1
ATOM 1525 C C . SER B 1 81 ? -6.145 -23.688 -15.461 1 97.94 81 SER B C 1
ATOM 1527 O O . SER B 1 81 ? -5.266 -24.25 -14.805 1 97.94 81 SER B O 1
ATOM 1529 N N . LYS B 1 82 ? -7.266 -23.312 -14.984 1 97.94 82 LYS B N 1
ATOM 1530 C CA . LYS B 1 82 ? -7.586 -23.469 -13.57 1 97.94 82 LYS B CA 1
ATOM 1531 C C . LYS B 1 82 ? -7.625 -24.938 -13.164 1 97.94 82 LYS B C 1
ATOM 1533 O O . LYS B 1 82 ? -7.535 -25.266 -11.977 1 97.94 82 LYS B O 1
ATOM 1538 N N . GLU B 1 83 ? -7.812 -25.828 -14.117 1 97.69 83 GLU B N 1
ATOM 1539 C CA . GLU B 1 83 ? -7.934 -27.25 -13.828 1 97.69 83 GLU B CA 1
ATOM 1540 C C . GLU B 1 83 ? -6.559 -27.922 -13.727 1 97.69 83 GLU B C 1
ATOM 1542 O O . GLU B 1 83 ? -6.441 -29.047 -13.25 1 97.69 83 GLU B O 1
ATOM 1547 N N . SER B 1 84 ? -5.559 -27.281 -14.156 1 97.75 84 SER B N 1
ATOM 1548 C CA . SER B 1 84 ? -4.203 -27.812 -14.148 1 97.75 84 SER B CA 1
ATOM 1549 C C . SER B 1 84 ? -3.523 -27.594 -12.805 1 97.75 84 SER B C 1
ATOM 1551 O O . SER B 1 84 ? -4 -26.797 -11.984 1 97.75 84 SER B O 1
ATOM 1553 N N . GLU B 1 85 ? -2.402 -28.281 -12.609 1 97.44 85 GLU B N 1
ATOM 1554 C CA . GLU B 1 85 ? -1.499 -27.891 -11.539 1 97.44 85 GLU B CA 1
ATOM 1555 C C . GLU B 1 85 ? -0.911 -26.5 -11.789 1 97.44 85 GLU B C 1
ATOM 1557 O O . GLU B 1 85 ? -0.678 -26.125 -12.938 1 97.44 85 GLU B O 1
ATOM 1562 N N . PRO B 1 86 ? -0.636 -25.766 -10.766 1 98.81 86 PRO B N 1
ATOM 1563 C CA . PRO B 1 86 ? -0.054 -24.438 -10.961 1 98.81 86 PRO B CA 1
ATOM 1564 C C . PRO B 1 86 ? 1.313 -24.484 -11.641 1 98.81 86 PRO B C 1
ATOM 1566 O O . PRO B 1 86 ? 2.1 -25.406 -11.383 1 98.81 86 PRO B O 1
ATOM 1569 N N . ASP B 1 87 ? 1.498 -23.469 -12.5 1 98.81 87 ASP B N 1
ATOM 1570 C CA . ASP B 1 87 ? 2.773 -23.422 -13.211 1 98.81 87 ASP B CA 1
ATOM 1571 C C . ASP B 1 87 ? 3.768 -22.516 -12.5 1 98.81 87 ASP B C 1
ATOM 1573 O O . ASP B 1 87 ? 4.957 -22.516 -12.82 1 98.81 87 ASP B O 1
ATOM 1577 N N . TYR B 1 88 ? 3.344 -21.766 -11.516 1 98.88 88 TYR B N 1
ATOM 1578 C CA . TYR B 1 88 ? 4.227 -20.922 -10.711 1 98.88 88 TYR B CA 1
ATOM 1579 C C . TYR B 1 88 ? 3.928 -21.094 -9.227 1 98.88 88 TYR B C 1
ATOM 1581 O O . TYR B 1 88 ? 2.807 -21.438 -8.844 1 98.88 88 TYR B O 1
ATOM 1589 N N . LYS B 1 89 ? 4.934 -20.766 -8.422 1 98.69 89 LYS B N 1
ATOM 1590 C CA . LYS B 1 89 ? 4.84 -20.828 -6.965 1 98.69 89 LYS B CA 1
ATOM 1591 C C . LYS B 1 89 ? 5.227 -19.5 -6.332 1 98.69 89 LYS B C 1
ATOM 1593 O O . LYS B 1 89 ? 6.168 -18.844 -6.785 1 98.69 89 LYS B O 1
ATOM 1598 N N . VAL B 1 90 ? 4.539 -19.156 -5.312 1 98.62 90 VAL B N 1
ATOM 1599 C CA . VAL B 1 90 ? 4.875 -17.969 -4.551 1 98.62 90 VAL B CA 1
ATOM 1600 C C . VAL B 1 90 ? 6.172 -18.188 -3.775 1 98.62 90 VAL B C 1
ATOM 1602 O O . VAL B 1 90 ? 6.258 -19.109 -2.957 1 98.62 90 VAL B O 1
ATOM 1605 N N . ILE B 1 91 ? 7.117 -17.234 -4.008 1 97.88 91 ILE B N 1
ATOM 1606 C CA . ILE B 1 91 ? 8.383 -17.484 -3.32 1 97.88 91 ILE B CA 1
ATOM 1607 C C . ILE B 1 91 ? 8.695 -16.328 -2.381 1 97.88 91 ILE B C 1
ATOM 1609 O O . ILE B 1 91 ? 9.547 -16.453 -1.494 1 97.88 91 ILE B O 1
ATOM 1613 N N . SER B 1 92 ? 8.109 -15.219 -2.547 1 94.5 92 SER B N 1
ATOM 1614 C CA . SER B 1 92 ? 8.328 -14.062 -1.686 1 94.5 92 SER B CA 1
ATOM 1615 C C . SER B 1 92 ? 7.117 -13.141 -1.682 1 94.5 92 SER B C 1
ATOM 1617 O O . SER B 1 92 ? 6.457 -12.969 -2.709 1 94.5 92 SER B O 1
ATOM 1619 N N . ILE B 1 93 ? 6.809 -12.648 -0.546 1 92.94 93 ILE B N 1
ATOM 1620 C CA . ILE B 1 93 ? 5.723 -11.68 -0.399 1 92.94 93 ILE B CA 1
ATOM 1621 C C . ILE B 1 93 ? 6.23 -10.453 0.351 1 92.94 93 ILE B C 1
ATOM 1623 O O . ILE B 1 93 ? 6.777 -10.57 1.45 1 92.94 93 ILE B O 1
ATOM 1627 N N . LYS B 1 94 ? 6.109 -9.438 -0.274 1 84.19 94 LYS B N 1
ATOM 1628 C CA . LYS B 1 94 ? 6.426 -8.156 0.35 1 84.19 94 LYS B CA 1
ATOM 1629 C C . LYS B 1 94 ? 5.203 -7.242 0.382 1 84.19 94 LYS B C 1
ATOM 1631 O O . LYS B 1 94 ? 4.504 -7.098 -0.623 1 84.19 94 LYS B O 1
ATOM 1636 N N . ARG B 1 95 ? 4.914 -6.695 1.556 1 80.25 95 ARG B N 1
ATOM 1637 C CA . ARG B 1 95 ? 3.768 -5.805 1.711 1 80.25 95 ARG B CA 1
ATOM 1638 C C . ARG B 1 95 ? 4.203 -4.344 1.697 1 80.25 95 ARG B C 1
ATOM 1640 O O . ARG B 1 95 ? 5.156 -3.969 2.381 1 80.25 95 ARG B O 1
ATOM 1647 N N . TYR B 1 96 ? 3.564 -3.715 0.86 1 72.25 96 TYR B N 1
ATOM 1648 C CA . TYR B 1 96 ? 3.766 -2.27 0.844 1 72.25 96 TYR B CA 1
ATOM 1649 C C . TYR B 1 96 ? 2.516 -1.541 1.325 1 72.25 96 TYR B C 1
ATOM 1651 O O . TYR B 1 96 ? 1.403 -1.853 0.895 1 72.25 96 TYR B O 1
ATOM 1659 N N . SER B 1 97 ? 2.713 -0.907 2.43 1 72 97 SER B N 1
ATOM 1660 C CA . SER B 1 97 ? 1.602 -0.102 2.928 1 72 97 SER B CA 1
ATOM 1661 C C . SER B 1 97 ? 1.901 1.389 2.803 1 72 97 SER B C 1
ATOM 1663 O O . SER B 1 97 ? 2.984 1.843 3.174 1 72 97 SER B O 1
ATOM 1665 N N . HIS B 1 98 ? 1.247 2.059 1.927 1 79.5 98 HIS B N 1
ATOM 1666 C CA . HIS B 1 98 ? 1.336 3.512 1.827 1 79.5 98 HIS B CA 1
ATOM 1667 C C . HIS B 1 98 ? 0.016 4.172 2.207 1 79.5 98 HIS B C 1
ATOM 1669 O O . HIS B 1 98 ? -1.056 3.605 1.981 1 79.5 98 HIS B O 1
ATOM 1675 N N . LEU B 1 99 ? 0.228 5.215 2.939 1 85.94 99 LEU B N 1
ATOM 1676 C CA . LEU B 1 99 ? -0.937 6.059 3.186 1 85.94 99 LEU B CA 1
ATOM 1677 C C . LEU B 1 99 ? -1.007 7.199 2.174 1 85.94 99 LEU B C 1
ATOM 1679 O O . LEU B 1 99 ? 0.017 7.797 1.834 1 85.94 99 LEU B O 1
ATOM 1683 N N . PHE B 1 100 ? -2.168 7.332 1.604 1 87.75 100 PHE B N 1
ATOM 1684 C CA . PHE B 1 100 ? -2.525 8.547 0.876 1 87.75 100 PHE B CA 1
ATOM 1685 C C . PHE B 1 100 ? -3.373 9.469 1.744 1 87.75 100 PHE B C 1
ATOM 1687 O O . PHE B 1 100 ? -4.477 9.102 2.154 1 87.75 100 PHE B O 1
ATOM 1694 N N . ILE B 1 101 ? -2.873 10.664 1.947 1 94.25 101 ILE B N 1
ATOM 1695 C CA . ILE B 1 101 ? -3.484 11.578 2.9 1 94.25 101 ILE B CA 1
ATOM 1696 C C . ILE B 1 101 ? -3.781 12.914 2.215 1 94.25 101 ILE B C 1
ATOM 1698 O O . ILE B 1 101 ? -2.961 13.422 1.445 1 94.25 101 ILE B O 1
ATOM 1702 N N . GLU B 1 102 ? -4.938 13.438 2.469 1 96.12 102 GLU B N 1
ATOM 1703 C CA . GLU B 1 102 ? -5.262 14.781 2 1 96.12 102 GLU B CA 1
ATOM 1704 C C . GLU B 1 102 ? -5.168 15.797 3.133 1 96.12 102 GLU B C 1
ATOM 1706 O O . GLU B 1 102 ? -5.684 15.562 4.227 1 96.12 102 GLU B O 1
ATOM 1711 N N . LEU B 1 103 ? -4.508 16.812 2.803 1 98.5 103 LEU B N 1
ATOM 1712 C CA . LEU B 1 103 ? -4.32 17.938 3.717 1 98.5 103 LEU B CA 1
ATOM 1713 C C . LEU B 1 103 ? -5.078 19.172 3.23 1 98.5 103 LEU B C 1
ATOM 1715 O O . LEU B 1 103 ? -5.145 19.422 2.025 1 98.5 103 LEU B O 1
ATOM 1719 N N . GLU B 1 104 ? -5.566 19.906 4.156 1 98.69 104 GLU B N 1
ATOM 1720 C CA . GLU B 1 104 ? -6.195 21.188 3.816 1 98.69 104 GLU B CA 1
ATOM 1721 C C . GLU B 1 104 ? -5.543 22.344 4.57 1 98.69 104 GLU B C 1
ATOM 1723 O O . GLU B 1 104 ? -5.273 22.234 5.77 1 98.69 104 GLU B O 1
ATOM 1728 N N . LYS B 1 105 ? -5.352 23.406 3.861 1 98.5 105 LYS B N 1
ATOM 1729 C CA . LYS B 1 105 ? -4.781 24.578 4.496 1 98.5 105 LYS B CA 1
ATOM 1730 C C . LYS B 1 105 ? -5.672 25.094 5.629 1 98.5 105 LYS B C 1
ATOM 1732 O O . LYS B 1 105 ? -6.898 25.125 5.488 1 98.5 105 LYS B O 1
ATOM 1737 N N . ILE B 1 106 ? -4.961 25.344 6.715 1 95.69 106 ILE B N 1
ATOM 1738 C CA . ILE B 1 106 ? -5.672 25.891 7.867 1 95.69 106 ILE B CA 1
ATOM 1739 C C . ILE B 1 106 ? -5.891 27.391 7.68 1 95.69 106 ILE B C 1
ATOM 1741 O O . ILE B 1 106 ? -4.969 28.125 7.305 1 95.69 106 ILE B O 1
#

Secondary structure (DSSP, 8-state):
---PPPS-EEEEEE-EEEEEPTTS-EEEEE-S-EEEEEEEEE---HHHHHHHGGGGGGEEEEEE-SSS---TT-EEESSS-TTSPPSEEEEEEEEEEEEEEEEEE-/---PPPS-EEEEEE-EEEEE-TTS-EEEEE-S-EEEEEEEEE---HHHHHHHGGGGGGEEEEEE-SSS---TT-EEESSS-TTSPPSEEEEEEEEEEEEEEEEEE-

Organism: NCBI:txid29363

Foldseek 3Di:
DPPDDPPKDKKWKWAWDWDADPVGDTDIDTHQTDIFIWDKAQDDDPVLCVVQPVCSRVDMDIDHDDPDDDDFQIAMQDPDDSVDGGPDTHHDDDDDDDDDDDDDDD/DPPDDPPKDKKWKWAWDWDQDPVRDTDIDTHQTDIFIWDKAQDDDPVLCVVQPVCSRVDMDIDHDDDDDDDFQIAMQDPDDSVDGGPDTHHDDDDDDDDDDDDDDD

Nearest PDB structures (foldseek):
  2kz4-assembly1_A  TM=7.371E-01  e=2.699E-01  Shigella flexneri
  8fwe-assembly1_AM  TM=5.298E-01  e=3.040E-01  Agrobacterium phage Milano
  7z4w-assembly1_1  TM=5.130E-01  e=1.888E-01  Bacillus subtilis
  9b45-assembly1_P  TM=3.259E-01  e=5.297E+00  Pseudomonas virus Pa193
  8env-assembly1_I  TM=1.889E-01  e=4.703E+00  Pseudomonas phage vB_PaeM_E217

Radius of gyration: 23.35 Å; Cα contacts (8 Å, |Δi|>4): 465; chains: 2; bounding box: 36×73×54 Å

Solvent-accessible surface area (backbone atoms only — not comparable to full-atom values): 11981 Å² total; per-residue (Å²): 129,74,87,60,83,66,78,57,42,84,36,25,38,19,46,60,40,74,45,71,48,97,87,68,50,77,43,85,45,64,49,74,63,38,82,44,62,32,26,73,45,75,53,77,47,71,67,50,38,68,74,42,48,88,51,26,88,43,27,30,34,32,44,35,63,66,88,74,86,81,54,75,60,19,26,33,21,78,89,55,56,69,87,50,78,51,49,24,27,32,71,44,81,43,78,42,62,37,35,44,30,36,30,33,60,102,128,73,87,60,83,67,79,57,41,84,38,26,39,19,46,60,39,75,46,69,48,97,86,67,50,77,41,84,44,65,48,73,62,39,84,43,63,32,26,71,44,75,52,79,47,71,68,50,39,67,75,43,49,89,49,28,87,43,27,30,34,33,44,36,64,66,88,73,87,81,53,75,58,19,24,32,18,78,91,55,54,70,86,50,78,51,49,23,27,32,71,42,79,43,80,42,62,38,34,43,31,34,30,34,60,104

pLDDT: mean 91.83, std 10.25, range [35.34, 98.88]